Protein AF-A0A950T528-F1 (afdb_monomer)

Solvent-accessible surface area (backbone atoms only — not comparable to full-atom values): 13311 Å² total; per-residue (Å²): 140,81,95,79,53,71,74,66,49,56,79,61,48,40,82,44,37,79,46,79,46,77,45,75,46,41,52,78,88,50,94,61,65,41,81,40,82,41,46,33,42,34,26,29,33,83,41,74,51,74,48,58,76,20,86,90,48,98,55,90,44,57,81,44,75,46,75,33,26,41,35,41,40,37,52,58,69,39,90,60,80,59,46,80,43,81,37,79,61,78,59,87,42,40,68,42,41,51,48,53,52,52,57,57,64,50,58,58,56,56,54,55,51,50,49,44,45,48,72,70,65,38,59,83,75,59,85,63,95,42,72,68,61,46,52,50,52,55,52,51,49,51,51,54,49,46,52,74,69,66,68,64,85,49,80,88,37,68,67,50,48,49,23,20,45,62,29,72,51,73,97,48,99,90,52,81,77,50,71,66,29,36,49,46,14,48,48,54,54,51,50,51,52,53,51,51,51,53,52,52,52,45,24,66,77,62,78,45,65,60,69,70,59,48,52,54,58,71,73,58,71,83,72,88,83,124

Secondary structure (DSSP, 8-state):
-----HHHHHTTPEEEEEEEEEEEE-BTT-SS-EEEEEEEEEEEEEEEEEEETTTTSSSPPPEEEEEEEEEEEEETTB-PPPEEEEESS---SHHHHHHHHHHHHGGGHHHHHHHHHHHHS-TTT-----HHHHHHHHHHHHHHHHHHHHS---TT-HHHHHHHHHTT----TT-PPPHHHHHHHHHHHHHHHHHHHHHHHHHHHHTS--HHHHHHHHT----S--

pLDDT: mean 82.34, std 12.68, range [40.31, 98.12]

Foldseek 3Di:
DDDDDPVVCVVVWDWAEKDKDWDQADADPDPGTDGDIWIKIKTKDKDKDWDFPCPPHPDGGDIDIAIWMWMWIDTPRGPDDTDTDIGRDDDDHHVSRVVVVVVVVCVCVVVVLVCCLCVLVVLVVDPDPDPVVNVVSVVVSVVVSCCLPPVCPDPPDPLQVQLLVLLVDDDDPPDDRDPSSSSNSVVVVVVVVVVVVVLVVCCVVPVHDDPVVVVVVVPDDPDPPD

Mean predicted aligned error: 11.81 Å

Nearest PDB structures (foldseek):
  6pep-assembly1_3  TM=3.203E-01  e=6.256E+00  Salmonella enterica subsp. enterica serovar Typhimurium str. LT2
  6ue5-assembly1_A  TM=2.815E-01  e=2.442E+00  Homo sapiens
  3pgz-assembly1_B  TM=1.766E-01  e=1.820E+00  Bartonella henselae
  3ulp-assembly1_A  TM=1.613E-01  e=3.090E+00  Plasmodium falciparum

Radius of gyration: 27.05 Å; Cα contacts (8 Å, |Δi|>4): 271; chains: 1; bounding box: 56×33×80 Å

Sequence (226 aa):
WQQGNVEQARGQMRPLARLQTTLVAKRGKQPHAKKQPVEVEVAACPLRVSYSTGVRRKQAGTQVTREVWLVEVQIVGTGLEPWLLLTDWPVTDEQSAARIFTMYRQRWGVEDSFKFLKTCLGWEEVQVLDWQALRTLVALAWVAAGFLYELGVSWEWAEVQLLAKLGGWEPHKDRKPGKITLQRGLSRLLEMLATQAVLAEYETTHHGLPPRIAAFLRNWGPSQEL

Structure (mmCIF, N/CA/C/O backbone):
data_AF-A0A950T528-F1
#
_entry.id   AF-A0A950T528-F1
#
loop_
_atom_site.group_PDB
_atom_site.id
_atom_site.type_symbol
_atom_site.label_atom_id
_atom_site.label_alt_id
_atom_site.label_comp_id
_atom_site.label_asym_id
_atom_site.label_entity_id
_a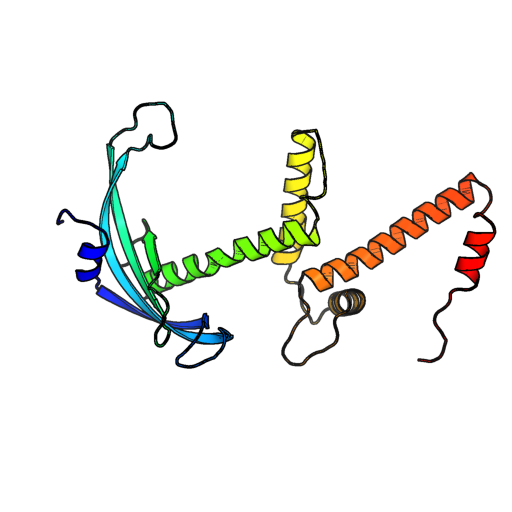tom_site.label_seq_id
_atom_site.pdbx_PDB_ins_code
_atom_site.Cartn_x
_atom_site.Cartn_y
_atom_site.Cartn_z
_atom_site.occupancy
_atom_site.B_iso_or_equiv
_atom_site.auth_seq_id
_atom_site.auth_comp_id
_atom_site.auth_asym_id
_atom_site.auth_atom_id
_atom_site.pdbx_PDB_model_num
ATOM 1 N N . TRP A 1 1 ? -11.392 0.569 36.201 1.00 85.00 1 TRP A N 1
ATOM 2 C CA . TRP A 1 1 ? -10.453 -0.275 35.435 1.00 85.00 1 TRP A CA 1
ATOM 3 C C . TRP A 1 1 ? -10.437 -1.665 36.039 1.00 85.00 1 TRP A C 1
ATOM 5 O O . TRP A 1 1 ? -10.390 -1.760 37.258 1.00 85.00 1 TRP A O 1
ATOM 15 N N . GLN A 1 2 ? -10.512 -2.712 35.218 1.00 87.75 2 GLN A N 1
ATOM 16 C CA . GLN A 1 2 ? -10.395 -4.111 35.643 1.00 87.75 2 GLN A CA 1
ATOM 17 C C . GLN A 1 2 ? -9.160 -4.710 34.963 1.00 87.75 2 GLN A C 1
ATOM 19 O O . GLN A 1 2 ? -8.933 -4.447 33.783 1.00 87.75 2 GLN A O 1
ATOM 24 N N . GLN A 1 3 ? -8.341 -5.455 35.706 1.00 90.31 3 GLN A N 1
ATOM 25 C CA . GLN A 1 3 ? -7.193 -6.151 35.127 1.00 90.31 3 GLN A CA 1
ATOM 26 C C . GLN A 1 3 ? -7.686 -7.361 34.329 1.00 90.31 3 GLN A C 1
ATOM 28 O O . GLN A 1 3 ? -8.538 -8.108 34.804 1.00 90.31 3 GLN A O 1
ATOM 33 N N . GLY A 1 4 ? -7.150 -7.552 33.126 1.00 90.56 4 GLY A N 1
ATOM 34 C CA . GLY A 1 4 ? -7.572 -8.621 32.232 1.00 90.56 4 GLY A CA 1
ATOM 35 C C . GLY A 1 4 ? -6.793 -8.626 30.922 1.00 90.56 4 GLY A C 1
ATOM 36 O O . GLY A 1 4 ? -5.761 -7.963 30.798 1.00 90.56 4 GLY A O 1
ATOM 37 N N . ASN A 1 5 ? -7.293 -9.380 29.949 1.00 90.06 5 ASN A N 1
ATOM 38 C CA . ASN A 1 5 ? -6.748 -9.453 28.596 1.00 90.06 5 ASN A CA 1
ATOM 39 C C . ASN A 1 5 ? -7.663 -8.762 27.564 1.00 90.06 5 ASN A C 1
ATOM 41 O O . ASN A 1 5 ? -8.755 -8.290 27.882 1.00 90.06 5 ASN A O 1
ATOM 45 N N . VAL A 1 6 ? -7.195 -8.695 26.314 1.00 89.31 6 VAL A N 1
ATOM 46 C CA . VAL A 1 6 ? -7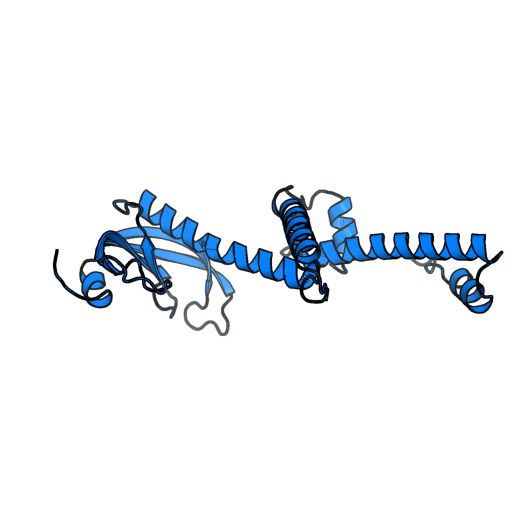.923 -8.054 25.206 1.00 89.31 6 VAL A CA 1
ATOM 47 C C . VAL A 1 6 ? -9.279 -8.720 24.961 1.00 89.31 6 VAL A C 1
ATOM 49 O O . VAL A 1 6 ? -10.262 -8.008 24.799 1.00 89.31 6 VAL A O 1
ATOM 52 N N . GLU A 1 7 ? -9.364 -10.052 25.008 1.00 90.25 7 GLU A N 1
ATOM 53 C CA . GLU A 1 7 ? -10.629 -10.779 24.816 1.00 90.25 7 GLU A CA 1
ATOM 54 C C . GLU A 1 7 ? -11.675 -10.426 25.878 1.00 90.25 7 GLU A C 1
ATOM 56 O O . GLU A 1 7 ? -12.828 -10.152 25.562 1.00 90.25 7 GLU A O 1
ATOM 61 N N . GLN A 1 8 ? -11.270 -10.331 27.144 1.00 91.69 8 GLN A N 1
ATOM 62 C CA . GLN A 1 8 ? -12.160 -9.905 28.226 1.00 91.69 8 GLN A CA 1
ATOM 63 C C . GLN A 1 8 ? -12.645 -8.463 28.030 1.00 91.69 8 GLN A C 1
ATOM 65 O O . GLN A 1 8 ? -13.802 -8.151 28.313 1.00 91.69 8 GLN A O 1
ATOM 70 N N . ALA A 1 9 ? -11.786 -7.582 27.509 1.00 91.75 9 ALA A N 1
ATOM 71 C CA . ALA A 1 9 ? -12.150 -6.198 27.227 1.00 91.75 9 ALA A CA 1
ATOM 72 C C . ALA A 1 9 ? -13.148 -6.052 26.067 1.00 91.75 9 ALA A C 1
ATOM 74 O O . ALA A 1 9 ? -13.909 -5.082 26.048 1.00 91.75 9 ALA A O 1
ATOM 75 N N . ARG A 1 10 ? -13.200 -7.017 25.135 1.00 92.62 10 ARG A N 1
ATOM 76 C CA . ARG A 1 10 ? -14.194 -7.027 24.046 1.00 92.62 10 ARG A CA 1
ATOM 77 C C . ARG A 1 10 ? -15.626 -7.103 24.575 1.00 92.62 10 ARG A C 1
ATOM 79 O O . ARG A 1 10 ? -16.519 -6.493 23.999 1.00 92.62 10 ARG A O 1
ATOM 86 N N . GLY A 1 11 ? -15.839 -7.732 25.733 1.00 91.00 11 GLY A N 1
ATOM 87 C CA . GLY A 1 11 ? -17.140 -7.735 26.413 1.00 91.00 11 GLY A CA 1
ATOM 88 C C . GLY A 1 11 ? -17.615 -6.355 26.896 1.00 91.00 11 GLY A C 1
ATOM 89 O O . GLY A 1 11 ? -18.780 -6.205 27.246 1.00 91.00 11 GLY A O 1
ATOM 90 N N . GLN A 1 12 ? -16.737 -5.346 26.917 1.00 92.56 12 GLN A N 1
ATOM 91 C CA . GLN A 1 12 ? -17.039 -3.969 27.333 1.00 92.56 12 GLN A CA 1
ATOM 92 C C . GLN A 1 12 ? -17.146 -2.998 26.145 1.00 92.56 12 GLN A C 1
ATOM 94 O O . GLN A 1 12 ? -17.198 -1.779 26.335 1.00 92.56 12 GLN A O 1
ATOM 99 N N . MET A 1 13 ? -17.136 -3.521 24.916 1.00 94.81 13 MET A N 1
ATOM 100 C CA . MET A 1 13 ? -17.224 -2.727 23.696 1.00 94.81 13 MET A CA 1
ATOM 101 C C . MET A 1 13 ? -18.555 -1.997 23.591 1.00 94.81 13 MET A C 1
ATOM 103 O O . MET A 1 13 ? -19.623 -2.573 23.792 1.00 94.81 13 MET A O 1
ATOM 107 N N . ARG A 1 14 ? -18.491 -0.719 23.220 1.00 96.38 14 ARG A N 1
ATOM 108 C CA . ARG A 1 14 ? -19.672 0.069 22.869 1.00 96.38 14 ARG A CA 1
ATOM 109 C C . ARG A 1 14 ? -19.738 0.204 21.352 1.00 96.38 14 ARG A C 1
ATOM 111 O O . ARG A 1 14 ? -18.756 0.671 20.777 1.00 96.38 14 ARG A O 1
ATOM 118 N N . PRO A 1 15 ? -20.846 -0.178 20.697 1.00 97.38 15 PRO A N 1
ATOM 119 C CA . PRO A 1 15 ? -21.054 0.116 19.283 1.00 97.38 15 PRO A CA 1
ATOM 120 C C . PRO A 1 15 ? -21.070 1.632 19.063 1.00 97.38 15 PRO A C 1
ATOM 122 O O . PRO A 1 15 ? -21.769 2.342 19.784 1.00 97.38 15 PRO A O 1
ATOM 125 N N . LEU A 1 16 ? -20.299 2.123 18.091 1.00 97.69 16 LEU A N 1
ATOM 126 C CA . LEU A 1 16 ? -20.150 3.560 17.829 1.00 97.69 16 LEU A CA 1
ATOM 127 C C . LEU A 1 16 ? -20.498 3.960 16.399 1.00 97.69 16 LEU A C 1
ATOM 129 O O . LEU A 1 16 ? -21.003 5.059 16.202 1.00 97.69 16 LEU A O 1
ATOM 133 N N . ALA A 1 17 ? -20.222 3.113 15.406 1.00 97.06 17 ALA A N 1
ATOM 134 C CA . ALA A 1 17 ? -20.460 3.461 14.008 1.00 97.06 17 ALA A CA 1
ATOM 135 C C . ALA A 1 17 ? -20.883 2.257 13.164 1.00 97.06 17 ALA A C 1
ATOM 137 O O . ALA A 1 17 ? -20.435 1.129 13.389 1.00 97.06 17 ALA A O 1
ATOM 138 N N . ARG A 1 18 ? -21.691 2.532 12.135 1.00 97.12 18 ARG A N 1
ATOM 139 C CA . ARG A 1 18 ? -21.958 1.627 11.013 1.00 97.12 18 ARG A CA 1
ATOM 140 C C . ARG A 1 18 ? -21.626 2.338 9.715 1.00 97.12 18 ARG A C 1
ATOM 142 O O . ARG A 1 18 ? -22.176 3.394 9.427 1.00 97.12 18 ARG A O 1
ATOM 149 N N . LEU A 1 19 ? -20.712 1.769 8.939 1.00 94.56 19 LEU A N 1
ATOM 150 C CA . LEU A 1 19 ? -20.126 2.424 7.775 1.00 94.56 19 LEU A CA 1
ATOM 151 C C . LEU A 1 19 ? -20.258 1.535 6.542 1.00 94.56 19 LEU A C 1
ATOM 153 O O . LEU A 1 19 ? -20.026 0.330 6.599 1.00 94.56 19 LEU A O 1
ATOM 157 N N . GLN A 1 20 ? -20.568 2.146 5.402 1.00 94.19 20 GLN A N 1
ATOM 158 C CA . GLN A 1 20 ? -20.550 1.479 4.103 1.00 94.19 20 GLN A CA 1
ATOM 159 C C . GLN A 1 20 ? -19.230 1.753 3.399 1.00 94.19 20 GLN A C 1
ATOM 161 O O . GLN A 1 20 ? -18.730 2.879 3.373 1.00 94.19 20 GLN A O 1
ATOM 166 N N . THR A 1 21 ? -18.630 0.717 2.823 1.00 92.62 21 THR A N 1
ATOM 167 C CA . THR A 1 21 ? -17.331 0.869 2.180 1.00 92.62 21 THR A CA 1
ATOM 168 C C . THR A 1 21 ? -17.053 -0.235 1.168 1.00 92.62 21 THR A C 1
ATOM 170 O O . THR A 1 21 ? -17.740 -1.244 1.137 1.00 92.62 21 THR A O 1
ATOM 173 N N . THR A 1 22 ? -16.023 -0.089 0.334 1.00 91.50 22 THR A N 1
ATOM 174 C CA . THR A 1 22 ? -15.632 -1.143 -0.621 1.00 91.50 22 THR A CA 1
ATOM 175 C C . THR A 1 22 ? -14.384 -1.875 -0.138 1.00 91.50 22 THR A C 1
ATOM 177 O O . THR A 1 22 ? -13.353 -1.236 0.085 1.00 91.50 22 THR A O 1
ATOM 180 N N . LEU A 1 23 ? -14.452 -3.201 0.003 1.00 89.50 23 LEU A N 1
ATOM 181 C CA . LEU A 1 23 ? -13.326 -4.070 0.377 1.00 89.50 23 LEU A CA 1
ATOM 182 C C . LEU A 1 23 ? -13.272 -5.307 -0.522 1.00 89.50 23 LEU A C 1
ATOM 184 O O . LEU A 1 23 ? -14.260 -5.680 -1.154 1.00 89.50 23 LEU A O 1
ATOM 188 N N . VAL A 1 24 ? -12.103 -5.946 -0.583 1.00 89.19 24 VAL A N 1
ATOM 189 C CA . VAL A 1 24 ? -11.976 -7.292 -1.149 1.00 89.19 24 VAL A CA 1
ATOM 190 C C . VAL A 1 24 ? -12.338 -8.283 -0.052 1.00 89.19 24 VAL A C 1
ATOM 192 O O . VAL A 1 24 ? -11.564 -8.495 0.873 1.00 89.19 24 VAL A O 1
ATOM 195 N N . ALA A 1 25 ? -13.529 -8.863 -0.138 1.00 89.81 25 ALA A N 1
ATOM 196 C CA . ALA A 1 25 ? -14.016 -9.825 0.844 1.00 89.81 25 ALA A CA 1
ATOM 197 C C . ALA A 1 25 ? -14.870 -10.898 0.168 1.00 89.81 25 ALA A C 1
ATOM 199 O O . ALA A 1 25 ? -15.357 -10.705 -0.948 1.00 89.81 25 ALA A O 1
ATOM 200 N N . LYS A 1 26 ? -15.053 -12.034 0.841 1.00 91.75 26 LYS A N 1
ATOM 201 C CA . LYS A 1 26 ? -15.991 -13.088 0.447 1.00 91.75 26 LYS A CA 1
ATOM 202 C C . LYS A 1 26 ? -17.271 -12.926 1.267 1.00 91.75 26 LYS A C 1
ATOM 204 O O . LYS A 1 26 ? -17.230 -13.034 2.490 1.00 91.75 26 LYS A O 1
ATOM 209 N N . ARG A 1 27 ? -18.394 -12.670 0.594 1.00 87.25 27 ARG A N 1
ATOM 210 C CA . ARG A 1 27 ? -19.725 -12.586 1.215 1.00 87.25 27 ARG A CA 1
ATOM 211 C C . ARG A 1 27 ? -20.498 -13.878 0.973 1.00 87.25 27 ARG A C 1
ATOM 213 O O . ARG A 1 27 ? -20.540 -14.375 -0.155 1.00 87.25 27 ARG A O 1
ATOM 220 N N . GLY A 1 28 ? -21.124 -14.414 2.019 1.00 83.00 28 GLY A N 1
ATOM 221 C CA . GLY A 1 28 ? -21.923 -15.642 1.940 1.00 83.00 28 GLY A CA 1
ATOM 222 C C . GLY A 1 28 ? -21.185 -16.807 1.259 1.00 83.00 28 GLY A C 1
ATOM 223 O O . GLY A 1 28 ? -20.058 -17.142 1.616 1.00 83.00 28 GLY A O 1
ATOM 224 N N . LYS A 1 29 ? -21.817 -17.416 0.245 1.00 85.06 29 LYS A N 1
ATOM 225 C CA . LYS A 1 29 ? -21.302 -18.595 -0.482 1.00 85.06 29 LYS A CA 1
ATOM 226 C C . LYS A 1 29 ? -20.421 -18.268 -1.701 1.00 85.06 29 LYS A C 1
ATOM 228 O O . LYS A 1 29 ? -20.191 -19.143 -2.530 1.00 85.06 29 LYS A O 1
ATOM 233 N N . GLN A 1 30 ? -19.936 -17.033 -1.852 1.00 88.62 30 GLN A N 1
ATOM 234 C CA . GLN A 1 30 ? -19.088 -16.666 -2.997 1.00 88.62 30 GLN A CA 1
ATOM 235 C C . GLN A 1 30 ? -17.836 -17.569 -3.094 1.00 88.62 30 GLN A C 1
ATOM 237 O O . GLN A 1 30 ? -17.219 -17.862 -2.069 1.00 88.62 30 GLN A O 1
ATOM 242 N N . PRO A 1 31 ? -17.412 -18.004 -4.295 1.00 87.31 31 PRO A N 1
ATOM 243 C CA . PRO A 1 31 ? -16.267 -18.909 -4.429 1.00 87.31 31 PRO A CA 1
ATOM 244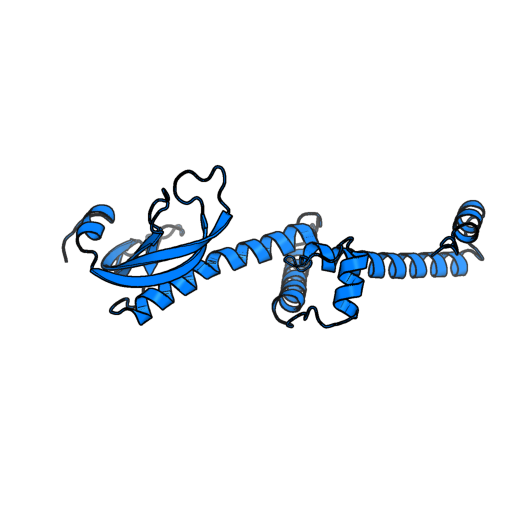 C C . PRO A 1 31 ? -14.940 -18.218 -4.083 1.00 87.31 31 PRO A C 1
ATOM 246 O O . PRO A 1 31 ? -14.112 -18.793 -3.382 1.00 87.31 31 PRO A O 1
ATOM 249 N N . HIS A 1 32 ? -14.784 -16.952 -4.479 1.00 89.19 32 HIS A N 1
ATOM 250 C CA . HIS A 1 32 ? -13.581 -16.149 -4.258 1.00 89.19 32 HIS A CA 1
ATOM 251 C C . HIS A 1 32 ? -13.934 -14.778 -3.682 1.00 89.19 32 HIS A C 1
ATOM 253 O O . HIS A 1 32 ? -15.044 -14.278 -3.891 1.00 89.19 32 HIS A O 1
ATOM 259 N N . ALA A 1 33 ? -12.980 -14.164 -2.980 1.00 90.19 33 ALA A N 1
ATOM 260 C CA . ALA A 1 33 ? -13.109 -12.787 -2.526 1.00 90.19 33 ALA A CA 1
ATOM 261 C C . ALA A 1 33 ? -13.158 -11.834 -3.728 1.00 90.19 33 ALA A C 1
ATOM 263 O O . ALA A 1 33 ? -12.413 -11.992 -4.696 1.00 90.19 33 ALA A O 1
ATOM 264 N N . LYS A 1 34 ? -14.044 -10.840 -3.667 1.00 90.38 34 LYS A N 1
ATOM 265 C CA . LYS A 1 34 ? -14.225 -9.837 -4.722 1.00 90.38 34 LYS A CA 1
ATOM 266 C C . LYS A 1 34 ? -14.211 -8.448 -4.115 1.00 90.38 34 LYS A C 1
ATOM 268 O O . LYS A 1 34 ? -14.642 -8.271 -2.976 1.00 90.38 34 LYS A O 1
ATOM 273 N N . LYS A 1 35 ? -13.746 -7.465 -4.889 1.00 89.81 35 LYS A N 1
ATOM 274 C CA . LYS A 1 35 ? -13.881 -6.049 -4.541 1.00 89.81 35 LYS A CA 1
ATOM 275 C C . LYS A 1 35 ? -15.359 -5.671 -4.641 1.00 89.81 35 LYS A C 1
ATOM 277 O O . LYS A 1 35 ? -15.903 -5.658 -5.740 1.00 89.81 35 LYS A O 1
ATOM 282 N N . GLN A 1 36 ? -16.004 -5.421 -3.508 1.00 91.06 36 GLN A N 1
ATOM 283 C CA . GLN A 1 36 ? -17.442 -5.159 -3.446 1.00 91.06 36 GLN A CA 1
ATOM 284 C C . GLN A 1 36 ? -17.809 -4.268 -2.250 1.00 91.06 36 GLN A C 1
ATOM 286 O O . GLN A 1 36 ? -17.031 -4.191 -1.292 1.00 91.06 36 GLN A O 1
ATOM 291 N N . PRO A 1 37 ? -18.981 -3.608 -2.282 1.00 93.50 37 PRO A N 1
ATOM 292 C CA . PRO A 1 37 ? -19.523 -2.911 -1.125 1.00 93.50 37 PRO A CA 1
ATOM 293 C C . PRO A 1 37 ? -19.791 -3.872 0.042 1.00 93.50 37 PRO A C 1
ATOM 295 O O . PRO A 1 37 ? -20.350 -4.964 -0.138 1.00 93.50 37 PRO A O 1
ATOM 298 N N . VAL A 1 38 ? -19.386 -3.453 1.235 1.00 94.00 38 VAL A N 1
ATOM 299 C CA . VAL A 1 38 ? -19.557 -4.139 2.514 1.00 94.00 38 VAL A CA 1
ATOM 300 C C . VAL A 1 38 ? -19.952 -3.130 3.587 1.00 94.00 38 VAL A C 1
ATOM 302 O O . VAL A 1 38 ? -19.515 -1.977 3.563 1.00 94.00 38 VAL A O 1
ATOM 305 N N . GLU A 1 39 ? -20.741 -3.601 4.544 1.00 96.25 39 GLU A N 1
ATOM 306 C CA . GLU A 1 39 ? -21.033 -2.864 5.767 1.00 96.25 39 GLU A CA 1
ATOM 307 C C . GLU A 1 39 ? -20.018 -3.237 6.844 1.00 96.25 39 GLU A C 1
ATOM 309 O O . GLU A 1 39 ? -19.566 -4.384 6.928 1.00 96.25 39 GLU A O 1
ATOM 314 N N . VAL A 1 40 ? -19.646 -2.252 7.649 1.00 96.56 40 VAL A N 1
ATOM 315 C CA . VAL A 1 40 ? -18.674 -2.391 8.721 1.00 96.56 40 VAL A CA 1
ATOM 316 C C . VAL A 1 40 ? -19.261 -1.815 9.995 1.00 96.56 40 VAL A C 1
ATOM 318 O O . VAL A 1 40 ? -19.692 -0.663 10.011 1.00 96.56 40 VAL A O 1
ATOM 321 N N . GLU A 1 41 ? -19.242 -2.605 11.060 1.00 97.94 41 GLU A N 1
ATOM 322 C CA . GLU A 1 41 ? -19.586 -2.158 12.406 1.00 97.94 41 GLU A CA 1
ATOM 323 C C . GLU A 1 41 ? -18.303 -1.868 13.175 1.00 97.94 41 GLU A C 1
ATOM 325 O O . GLU A 1 41 ? -17.352 -2.652 13.137 1.00 97.94 41 GLU A O 1
ATOM 330 N N . VAL A 1 42 ? -18.273 -0.724 13.853 1.00 98.12 42 VAL A N 1
ATOM 331 C CA . VAL A 1 42 ? -17.137 -0.303 14.669 1.00 98.12 42 VAL A CA 1
ATOM 332 C C . VAL A 1 42 ? -17.599 -0.126 16.103 1.00 98.12 42 VAL A C 1
ATOM 334 O O . VAL A 1 42 ? -18.540 0.626 16.378 1.00 98.12 42 VAL A O 1
ATOM 337 N N . ALA A 1 43 ? -16.911 -0.799 17.015 1.00 98.12 43 ALA A N 1
ATOM 338 C CA . ALA A 1 43 ? -17.114 -0.673 18.446 1.00 98.12 43 ALA A CA 1
ATOM 339 C C . ALA A 1 43 ? -15.796 -0.314 19.131 1.00 98.12 43 ALA A C 1
ATOM 341 O O . ALA A 1 43 ? -14.721 -0.642 18.628 1.00 98.12 43 ALA A O 1
ATOM 342 N N . ALA A 1 44 ? -15.858 0.383 20.263 1.00 98.12 44 ALA A N 1
ATOM 343 C CA . ALA A 1 44 ? -14.653 0.723 21.007 1.00 98.12 44 ALA A CA 1
ATOM 344 C C . ALA A 1 44 ? -14.862 0.701 22.520 1.00 98.12 44 ALA A C 1
ATOM 346 O O . ALA A 1 44 ? -15.972 0.892 23.028 1.00 98.12 44 ALA A O 1
ATOM 347 N N . CYS A 1 45 ? -13.765 0.499 23.244 1.00 97.00 45 CYS A N 1
ATOM 348 C CA . CYS A 1 45 ? -13.700 0.682 24.684 1.00 97.00 45 CYS A CA 1
ATOM 349 C C . CYS A 1 45 ? -12.323 1.225 25.103 1.00 97.00 45 CYS A C 1
ATOM 351 O O . CYS A 1 45 ? -11.314 0.982 24.428 1.00 97.00 45 CYS A O 1
ATOM 353 N N . PRO A 1 46 ? -12.252 1.978 26.212 1.00 96.75 46 PRO A N 1
ATOM 354 C CA . PRO A 1 46 ? -10.982 2.433 26.744 1.00 96.75 46 PRO A CA 1
ATOM 355 C C . PRO A 1 46 ? -10.222 1.262 27.378 1.00 96.75 46 PRO A C 1
ATOM 357 O O . PRO A 1 46 ? -10.785 0.428 28.089 1.00 96.75 46 PRO A O 1
ATOM 360 N N . LEU A 1 47 ? -8.912 1.240 27.165 1.00 95.44 47 LEU A N 1
ATOM 361 C CA . LEU A 1 47 ? -7.969 0.301 27.750 1.00 95.44 47 LEU A CA 1
ATOM 362 C C . LEU A 1 47 ? -6.847 1.033 28.476 1.00 95.44 47 LEU A C 1
ATOM 364 O O . LEU A 1 47 ? -6.485 2.166 28.168 1.00 95.44 47 LEU A O 1
ATOM 368 N N . ARG A 1 48 ? -6.239 0.327 29.423 1.00 94.69 48 ARG A N 1
ATOM 369 C CA . ARG A 1 48 ? -5.002 0.747 30.065 1.00 94.69 48 ARG A CA 1
ATOM 370 C C . ARG A 1 48 ? -3.970 -0.345 29.848 1.00 94.69 48 ARG A C 1
ATOM 372 O O . ARG A 1 48 ? -4.164 -1.473 30.290 1.00 94.69 48 ARG A O 1
ATOM 379 N N . VAL A 1 49 ? -2.893 -0.008 29.149 1.00 92.62 49 VAL A N 1
ATOM 380 C CA . VAL A 1 49 ? -1.834 -0.955 28.798 1.00 92.62 49 VAL A CA 1
ATOM 381 C C . VAL A 1 49 ? -0.583 -0.600 29.582 1.00 92.62 49 VAL A C 1
ATOM 383 O O . VAL A 1 49 ? -0.109 0.535 29.530 1.00 92.62 49 VAL A O 1
ATOM 386 N N . SER A 1 50 ? -0.043 -1.583 30.295 1.00 90.62 50 SER A N 1
ATOM 387 C CA . SER A 1 50 ? 1.240 -1.475 30.985 1.00 90.62 50 SER A CA 1
ATOM 388 C C . SER A 1 50 ? 2.294 -2.269 30.220 1.00 90.62 50 SER A C 1
ATOM 390 O O . SER A 1 50 ? 2.089 -3.443 29.921 1.00 90.62 50 SER A O 1
ATOM 392 N N . TYR A 1 51 ? 3.419 -1.640 29.888 1.00 87.75 51 TYR A N 1
ATOM 393 C CA . TYR A 1 51 ? 4.503 -2.258 29.124 1.00 87.75 51 TYR A CA 1
ATOM 394 C C . TYR A 1 51 ? 5.871 -1.721 29.558 1.00 87.75 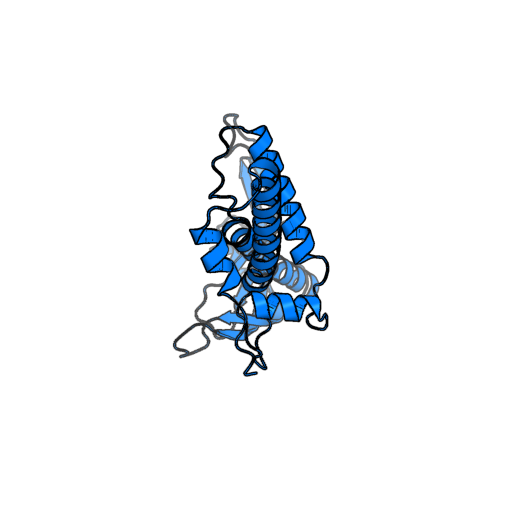51 TYR A C 1
ATOM 396 O O . TYR A 1 51 ? 5.981 -0.629 30.115 1.00 87.75 51 TYR A O 1
ATOM 404 N N . SER A 1 52 ? 6.932 -2.492 29.309 1.00 87.81 52 SER A N 1
ATOM 405 C CA . SER A 1 52 ? 8.310 -2.030 29.514 1.00 87.81 52 SER A CA 1
ATOM 406 C C . SER A 1 52 ? 8.787 -1.270 28.278 1.00 87.81 52 SER A C 1
ATOM 408 O O . SER A 1 52 ? 8.633 -1.751 27.160 1.00 87.81 52 SER A O 1
ATOM 410 N N . THR A 1 53 ? 9.392 -0.095 28.436 1.00 83.38 53 THR A N 1
ATOM 411 C CA . THR A 1 53 ? 9.909 0.700 27.302 1.00 83.38 53 THR A CA 1
ATOM 412 C C . THR A 1 53 ? 11.169 0.106 26.656 1.00 83.38 53 THR A C 1
ATOM 414 O 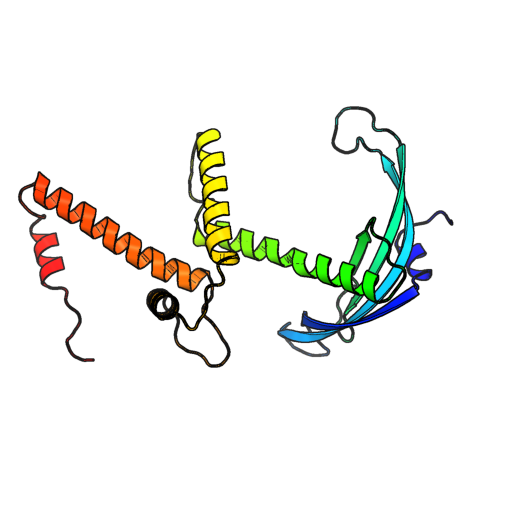O . THR A 1 53 ? 11.541 0.492 25.548 1.00 83.38 53 THR A O 1
ATOM 417 N N . GLY A 1 54 ? 11.818 -0.858 27.318 1.00 74.12 54 GLY A N 1
ATOM 418 C CA . GLY A 1 54 ? 13.127 -1.406 26.947 1.00 74.12 54 GLY A CA 1
ATOM 419 C C . GLY A 1 54 ? 13.113 -2.667 26.082 1.00 74.12 54 GLY A C 1
ATOM 420 O O . GLY A 1 54 ? 14.178 -3.209 25.830 1.00 74.12 54 GLY A O 1
ATOM 421 N N . VAL A 1 55 ? 11.962 -3.144 25.587 1.00 69.75 55 VAL A N 1
ATOM 422 C CA . VAL A 1 55 ? 11.846 -4.483 24.946 1.00 69.75 55 VAL A CA 1
ATOM 423 C C . VAL A 1 55 ? 12.793 -4.698 23.751 1.00 69.75 55 VAL A C 1
ATOM 425 O O . VAL A 1 55 ? 13.151 -5.828 23.440 1.00 69.75 55 VAL A O 1
ATOM 428 N N . ARG A 1 56 ? 13.218 -3.623 23.070 1.00 70.06 56 ARG A N 1
ATOM 429 C CA . ARG A 1 56 ? 14.134 -3.682 21.912 1.00 70.06 56 ARG A CA 1
ATOM 430 C C . ARG A 1 56 ? 15.542 -3.132 22.183 1.00 70.06 56 ARG A C 1
ATOM 432 O O . ARG A 1 56 ? 16.340 -3.053 21.254 1.00 70.06 56 ARG A O 1
ATOM 439 N N . ARG A 1 57 ? 15.862 -2.716 23.414 1.00 69.12 57 ARG A N 1
ATOM 440 C CA . ARG A 1 57 ? 17.180 -2.166 23.791 1.00 69.12 57 ARG A CA 1
ATOM 441 C C . ARG A 1 57 ? 17.808 -3.036 24.884 1.00 69.12 57 ARG A C 1
ATOM 443 O O . ARG A 1 57 ? 17.104 -3.599 25.704 1.00 69.12 57 ARG A O 1
ATOM 450 N N . LYS A 1 58 ? 19.145 -3.123 24.926 1.00 62.03 58 LYS A N 1
ATOM 451 C CA . LYS A 1 58 ? 19.873 -3.884 25.968 1.00 62.03 58 LYS A CA 1
ATOM 452 C C . LYS A 1 58 ? 19.736 -3.301 27.386 1.00 62.03 58 LYS A C 1
ATOM 454 O O . LYS A 1 58 ? 20.077 -3.982 28.344 1.00 62.03 58 LYS A O 1
ATOM 459 N N . GLN A 1 59 ? 19.296 -2.051 27.531 1.00 69.00 59 GLN A N 1
ATOM 460 C CA . GLN A 1 59 ? 19.112 -1.413 28.837 1.00 69.00 59 GLN A CA 1
ATOM 461 C C . GLN A 1 59 ? 17.786 -1.833 29.481 1.00 69.00 59 GLN A C 1
ATOM 463 O O . GLN A 1 59 ? 16.781 -1.984 28.786 1.00 69.00 59 GLN A O 1
ATOM 468 N N . ALA A 1 60 ? 17.783 -1.967 30.811 1.00 71.69 60 ALA A N 1
ATOM 469 C CA . ALA A 1 60 ? 16.576 -2.233 31.586 1.00 71.69 60 ALA A CA 1
ATOM 470 C C . ALA A 1 60 ? 15.527 -1.141 31.315 1.00 71.69 60 ALA A C 1
ATOM 472 O O . ALA A 1 60 ? 15.771 0.044 31.540 1.00 71.69 60 ALA A O 1
ATOM 473 N N . GLY A 1 61 ? 14.378 -1.543 30.771 1.00 78.25 61 GLY A N 1
ATOM 474 C CA . GLY A 1 61 ? 13.281 -0.628 30.477 1.00 78.25 61 GLY A CA 1
ATOM 475 C C . GLY A 1 61 ? 12.503 -0.241 31.728 1.00 78.25 61 GLY A C 1
ATOM 476 O O . GLY A 1 61 ? 12.383 -1.029 32.664 1.00 78.25 61 GLY A O 1
ATOM 477 N N . THR A 1 62 ? 11.904 0.945 31.713 1.00 86.44 62 THR A N 1
ATOM 478 C CA . THR A 1 62 ? 10.978 1.384 32.762 1.00 86.44 62 THR A CA 1
ATOM 479 C C . THR A 1 62 ? 9.583 0.848 32.465 1.00 86.44 62 THR A C 1
ATOM 481 O O . THR A 1 62 ? 9.158 0.804 31.307 1.00 86.44 62 THR A O 1
ATOM 484 N N . GLN A 1 63 ? 8.855 0.453 33.506 1.00 89.38 63 GLN A N 1
ATOM 485 C CA . GLN A 1 63 ? 7.451 0.091 33.376 1.00 89.38 63 GLN A CA 1
ATOM 486 C C . GLN A 1 63 ? 6.619 1.364 33.204 1.00 89.38 63 GLN A C 1
ATOM 488 O O . GLN A 1 63 ? 6.638 2.252 34.054 1.00 89.38 63 GLN A O 1
ATOM 493 N N . VAL A 1 64 ? 5.907 1.461 32.086 1.00 90.75 64 VAL A N 1
ATOM 494 C CA . VAL A 1 64 ? 5.041 2.594 31.754 1.00 90.75 64 VAL A CA 1
ATOM 495 C C . VAL A 1 64 ? 3.622 2.085 31.599 1.00 90.75 64 VAL A C 1
ATOM 497 O O . VAL A 1 64 ? 3.394 0.985 31.100 1.00 90.75 64 VAL A O 1
ATOM 500 N N . THR A 1 65 ? 2.665 2.892 32.042 1.00 93.06 65 THR A N 1
ATOM 501 C CA . THR A 1 65 ? 1.239 2.627 31.869 1.00 93.06 65 THR A CA 1
ATOM 502 C C . THR A 1 65 ? 0.634 3.739 31.032 1.00 93.06 65 THR A C 1
ATOM 504 O O . THR A 1 65 ? 0.855 4.913 31.322 1.00 93.06 65 THR A O 1
ATOM 507 N N . ARG A 1 66 ? -0.119 3.373 29.993 1.00 93.94 66 ARG A N 1
ATOM 508 C CA . ARG A 1 66 ? -0.746 4.315 29.066 1.00 93.94 66 ARG A CA 1
ATOM 509 C C . ARG A 1 66 ? -2.222 3.987 28.887 1.00 93.94 66 ARG A C 1
ATOM 511 O O . ARG A 1 66 ? -2.587 2.822 28.740 1.00 93.94 66 ARG A O 1
ATOM 518 N N . GLU A 1 67 ? -3.053 5.021 28.893 1.00 95.31 67 GLU A N 1
ATOM 519 C CA . GLU A 1 67 ? -4.453 4.913 28.490 1.00 95.31 67 GLU A CA 1
ATOM 520 C C . GLU A 1 67 ? -4.542 4.977 26.967 1.00 95.31 67 GLU A C 1
ATOM 522 O O . GLU A 1 67 ? -3.919 5.823 26.324 1.00 95.31 67 GLU A O 1
ATOM 527 N N . VAL A 1 68 ? -5.264 4.023 26.397 1.00 96.31 68 VAL A N 1
ATOM 528 C CA . VAL A 1 68 ? -5.444 3.821 24.960 1.00 96.31 68 VAL A CA 1
ATOM 529 C C . VAL A 1 68 ? -6.887 3.390 24.707 1.00 96.31 68 VAL A C 1
ATOM 531 O O . VAL A 1 68 ? -7.659 3.174 25.637 1.00 96.31 68 VAL A O 1
ATOM 534 N N . TRP A 1 69 ? -7.256 3.236 23.448 1.00 97.44 69 TRP A N 1
ATOM 535 C CA . TRP A 1 69 ? -8.544 2.725 23.012 1.00 97.44 69 TRP A CA 1
ATOM 536 C C . TRP A 1 69 ? -8.339 1.437 22.231 1.00 97.44 69 TRP A C 1
ATOM 538 O O . TRP A 1 69 ? -7.451 1.351 21.379 1.00 97.44 69 TRP A O 1
ATOM 548 N N . LEU A 1 70 ? -9.161 0.439 22.540 1.00 97.50 70 LEU A N 1
ATOM 549 C CA . LEU A 1 70 ? -9.329 -0.741 21.708 1.00 97.50 70 LEU A CA 1
ATOM 550 C C . LEU A 1 70 ? -10.523 -0.496 20.796 1.00 97.50 70 LEU A C 1
ATOM 552 O O . LEU A 1 70 ? -11.599 -0.140 21.271 1.00 97.50 70 LEU A O 1
ATOM 556 N N . VAL A 1 71 ? -10.316 -0.688 19.501 1.00 98.00 71 VAL A N 1
ATOM 557 C CA . VAL A 1 71 ? -11.338 -0.552 18.468 1.00 98.00 71 VAL A CA 1
ATOM 558 C C . VAL A 1 71 ? -11.500 -1.898 17.787 1.00 98.00 71 VAL A C 1
ATOM 560 O O . VAL A 1 71 ? -10.536 -2.450 17.258 1.00 98.00 71 VAL A O 1
ATOM 563 N N . GLU A 1 72 ? -12.717 -2.417 17.806 1.00 97.69 72 GLU A N 1
ATOM 564 C CA . GLU A 1 72 ? -13.115 -3.601 17.066 1.00 97.69 72 GLU A CA 1
ATOM 565 C C . GLU A 1 72 ? -13.822 -3.187 15.776 1.00 97.69 72 GLU A C 1
ATOM 567 O O . GLU A 1 72 ? -14.715 -2.340 15.788 1.00 97.69 72 GLU A O 1
ATOM 572 N N . VAL A 1 73 ? -13.414 -3.783 14.658 1.00 97.00 73 VAL A N 1
ATOM 573 C CA . VAL A 1 73 ? -14.001 -3.545 13.339 1.00 97.00 73 VAL A CA 1
ATOM 574 C C . VAL A 1 73 ? -14.494 -4.871 12.777 1.00 97.00 73 VAL A C 1
ATOM 576 O O . VAL A 1 73 ? -13.691 -5.716 12.380 1.00 97.00 73 VAL A O 1
ATOM 579 N N . GLN A 1 74 ? -15.811 -5.040 12.701 1.00 96.50 74 GLN A N 1
ATOM 580 C CA . GLN A 1 74 ? -16.446 -6.232 12.148 1.00 96.50 74 GLN A CA 1
ATOM 581 C C . GLN A 1 74 ? -16.967 -5.951 10.739 1.00 96.50 74 GLN A C 1
ATOM 583 O O . GLN A 1 74 ? -17.756 -5.033 10.521 1.00 96.50 74 GLN A O 1
ATOM 588 N N . ILE A 1 75 ? -16.565 -6.772 9.766 1.00 95.19 75 ILE A N 1
ATOM 589 C CA . ILE A 1 75 ? -17.090 -6.696 8.397 1.00 95.19 75 ILE A CA 1
ATOM 590 C C . ILE A 1 75 ? -18.319 -7.605 8.299 1.00 95.19 75 ILE A C 1
ATOM 592 O O . ILE A 1 75 ? -18.207 -8.837 8.326 1.00 95.19 75 ILE A O 1
ATOM 596 N N . VAL A 1 76 ? -19.499 -7.002 8.180 1.00 94.12 76 VAL A N 1
ATOM 597 C CA . VAL A 1 76 ? -20.789 -7.698 8.258 1.00 94.12 76 VAL A CA 1
ATOM 598 C C . VAL A 1 76 ? -20.998 -8.613 7.050 1.00 94.12 76 VAL A C 1
ATOM 600 O O . VAL A 1 76 ? -20.692 -8.271 5.905 1.00 94.12 76 VAL A O 1
ATOM 603 N N . GLY A 1 77 ? -21.554 -9.802 7.296 1.00 90.12 77 GLY A N 1
ATOM 604 C CA . GLY A 1 77 ? -21.881 -10.766 6.239 1.00 90.12 77 GLY A CA 1
ATOM 605 C C . GLY A 1 77 ? -20.659 -11.431 5.596 1.00 90.12 77 GLY A C 1
ATOM 606 O O . GLY A 1 77 ? -20.764 -11.985 4.495 1.00 90.12 77 GLY A O 1
ATOM 607 N N . THR A 1 78 ? -19.509 -11.376 6.270 1.00 90.69 78 THR A N 1
ATOM 608 C CA . THR A 1 78 ? -18.276 -12.075 5.897 1.00 90.69 78 THR A CA 1
ATOM 609 C C . THR A 1 78 ? -17.851 -13.015 7.023 1.00 90.69 78 THR A C 1
ATOM 611 O O . THR A 1 78 ? -18.197 -12.791 8.177 1.00 90.69 78 THR A O 1
ATOM 614 N N . GLY A 1 79 ? -17.107 -14.071 6.690 1.00 88.56 79 GLY A N 1
ATOM 615 C CA . GLY A 1 79 ? -16.494 -14.966 7.682 1.00 88.56 79 GLY A CA 1
ATOM 616 C C . GLY A 1 79 ? -15.116 -14.492 8.151 1.00 88.56 79 GLY A C 1
ATOM 617 O O . GLY A 1 79 ? -14.282 -15.326 8.480 1.00 88.56 79 GLY A O 1
ATOM 618 N N . LEU A 1 80 ? -14.829 -13.190 8.057 1.00 90.44 80 LEU A N 1
ATOM 619 C CA . LEU A 1 80 ? -13.552 -12.625 8.482 1.00 90.44 80 LEU A CA 1
ATOM 620 C C . LEU A 1 80 ? -13.588 -12.352 9.985 1.00 90.44 80 LEU A C 1
ATOM 622 O O . LEU A 1 80 ? -14.562 -11.791 10.489 1.00 90.44 80 LEU A O 1
ATOM 626 N N . GLU A 1 81 ? -12.498 -12.709 10.660 1.00 93.44 81 GLU A N 1
ATOM 627 C CA . GLU A 1 81 ? -12.242 -12.291 12.038 1.00 93.44 81 GLU A CA 1
ATOM 628 C C . GLU A 1 81 ? -12.240 -10.753 12.129 1.00 93.44 81 GLU A C 1
ATOM 630 O O . GLU A 1 81 ? -11.722 -10.086 11.217 1.00 93.44 81 GLU A O 1
ATOM 635 N N . PRO A 1 82 ? -12.803 -10.174 13.204 1.00 94.56 82 PRO A N 1
ATOM 636 C CA . PRO A 1 82 ? -12.800 -8.735 13.399 1.00 94.56 82 PRO A CA 1
ATOM 637 C C . PRO A 1 82 ? -11.377 -8.195 13.522 1.00 94.56 82 PRO A C 1
ATOM 639 O O . PRO A 1 82 ? -10.474 -8.844 14.056 1.00 94.56 82 PRO A O 1
ATOM 642 N N . TRP A 1 83 ? -11.164 -6.963 13.064 1.00 95.31 83 TRP A N 1
ATOM 643 C CA . TRP A 1 83 ? -9.896 -6.286 13.313 1.00 95.31 83 TRP A CA 1
ATOM 644 C C . TRP A 1 83 ? -9.899 -5.702 14.717 1.00 95.31 83 TRP A C 1
ATOM 646 O O . TRP A 1 83 ? -10.798 -4.942 15.067 1.00 95.31 83 TRP A O 1
ATOM 656 N N . LEU A 1 84 ? -8.859 -6.010 15.488 1.00 96.12 84 LEU A N 1
ATOM 657 C CA . LEU A 1 84 ? -8.611 -5.418 16.797 1.00 96.12 84 LEU A CA 1
ATOM 658 C C . LEU A 1 84 ? -7.482 -4.399 16.673 1.00 96.12 84 LEU A C 1
ATOM 660 O O . LEU A 1 84 ? -6.328 -4.750 16.419 1.00 96.12 84 LEU A O 1
ATOM 664 N N . LEU A 1 85 ? -7.828 -3.124 16.818 1.00 96.12 85 LEU A N 1
ATOM 665 C CA . LEU A 1 85 ? -6.921 -1.998 16.644 1.00 96.12 85 LEU A CA 1
ATOM 666 C C . LEU A 1 85 ? -6.686 -1.315 17.988 1.00 96.12 85 LEU A C 1
ATOM 668 O O . LEU A 1 85 ? -7.631 -1.020 18.714 1.00 96.12 85 LEU A O 1
ATOM 672 N N . LEU A 1 86 ? -5.426 -1.024 18.299 1.00 95.56 86 LEU A N 1
ATOM 673 C CA . LEU A 1 86 ? -5.059 -0.192 19.442 1.00 95.56 86 LEU A CA 1
ATOM 674 C C . LEU A 1 86 ? -4.682 1.203 18.956 1.00 95.56 86 LEU A C 1
ATOM 676 O O . LEU A 1 86 ? -3.885 1.346 18.028 1.00 95.56 86 LEU A O 1
ATOM 680 N N . THR A 1 87 ? -5.231 2.228 19.599 1.00 96.12 87 THR A N 1
ATOM 681 C CA . THR A 1 87 ? -4.940 3.627 19.276 1.00 96.12 87 THR A CA 1
ATOM 682 C C . THR A 1 87 ? -4.877 4.482 20.534 1.00 96.12 87 THR A C 1
ATOM 684 O O . THR A 1 87 ? -5.594 4.252 21.499 1.00 96.12 87 THR A O 1
ATOM 687 N N . ASP A 1 88 ? -3.989 5.466 20.550 1.00 95.38 88 ASP A N 1
ATOM 688 C CA . ASP A 1 88 ? -3.913 6.496 21.585 1.00 95.38 88 ASP A CA 1
ATOM 689 C C . ASP A 1 88 ? -4.860 7.677 21.325 1.00 95.38 88 ASP A C 1
ATOM 691 O O . ASP A 1 88 ? -4.966 8.580 22.153 1.00 95.38 88 ASP A O 1
ATOM 695 N N . TRP A 1 89 ? -5.571 7.667 20.198 1.00 96.88 89 TRP A N 1
ATOM 696 C CA . TRP A 1 89 ? -6.577 8.668 19.875 1.00 96.88 89 TRP A CA 1
ATOM 697 C C . TRP A 1 89 ? -7.907 8.325 20.556 1.00 96.88 89 TRP A C 1
ATOM 699 O O . TRP A 1 89 ? -8.317 7.166 20.530 1.00 96.88 89 TRP A O 1
ATOM 709 N N . PRO A 1 90 ? -8.625 9.309 21.126 1.00 96.75 90 PRO A N 1
ATOM 710 C CA . PRO A 1 90 ? -9.952 9.073 21.682 1.00 96.75 90 PRO A CA 1
ATOM 711 C C . PRO A 1 90 ? -10.953 8.566 20.639 1.00 96.75 90 PRO A C 1
ATOM 713 O O . PRO A 1 90 ? -10.997 9.089 19.519 1.00 96.75 90 PRO A O 1
ATOM 716 N N . VAL A 1 91 ? -11.764 7.578 21.033 1.00 97.69 91 VAL A N 1
ATOM 717 C CA . VAL A 1 91 ? -12.817 6.962 20.207 1.00 97.69 91 VAL A CA 1
ATOM 718 C C . VAL A 1 91 ? -14.134 6.960 20.981 1.00 97.69 91 VAL A C 1
ATOM 720 O O . VAL A 1 91 ? -14.567 5.953 21.533 1.00 97.69 91 VAL A O 1
ATOM 723 N N . THR A 1 92 ? -14.728 8.142 21.097 1.00 96.81 92 THR A N 1
ATOM 724 C CA . THR A 1 92 ? -15.873 8.420 21.977 1.00 96.81 92 THR A CA 1
ATOM 725 C C . THR A 1 92 ? -17.211 8.478 21.251 1.00 96.81 92 THR A C 1
ATOM 727 O O . THR A 1 92 ? -18.255 8.443 21.895 1.00 96.81 92 THR A O 1
ATOM 730 N N . ASP A 1 93 ? -17.184 8.582 19.927 1.00 97.50 93 ASP A N 1
ATOM 731 C CA . ASP A 1 93 ? -18.338 8.877 19.083 1.00 97.50 93 ASP A CA 1
ATOM 732 C C . ASP A 1 93 ? -18.168 8.264 17.684 1.00 97.50 93 ASP A C 1
ATOM 734 O O . ASP A 1 93 ? -17.125 7.704 17.334 1.00 97.50 93 ASP A O 1
ATOM 738 N N . GLU A 1 94 ? -19.214 8.379 16.871 1.00 97.69 94 GLU A N 1
ATOM 739 C CA . GLU A 1 94 ? -19.248 7.853 15.508 1.00 97.69 94 GLU A CA 1
ATOM 740 C C . GLU A 1 94 ? -18.130 8.426 14.618 1.00 97.69 94 GLU A C 1
ATOM 742 O O . GLU A 1 94 ? -17.481 7.686 13.875 1.00 97.69 94 GLU A O 1
ATOM 747 N N . GLN A 1 95 ? -17.857 9.733 14.708 1.00 97.25 95 GLN A N 1
ATOM 748 C CA . GLN A 1 95 ? -16.880 10.409 13.848 1.00 97.25 95 GLN A CA 1
ATOM 749 C C . GLN A 1 95 ? -15.450 9.957 14.157 1.00 97.25 95 GLN A C 1
ATOM 751 O O . GLN A 1 95 ? -14.663 9.663 13.253 1.00 97.25 95 GLN A O 1
ATOM 756 N N . SER A 1 96 ? -15.108 9.872 15.440 1.00 97.56 96 SER A N 1
ATOM 757 C CA . SER A 1 96 ? -13.814 9.374 15.899 1.00 97.56 96 SER A CA 1
ATOM 758 C C . SER A 1 96 ? -13.615 7.898 15.538 1.00 97.56 96 SER A C 1
ATOM 760 O O . SER A 1 96 ? -12.538 7.548 15.049 1.00 97.56 96 SER A O 1
ATOM 762 N N . ALA A 1 97 ? -14.647 7.056 15.658 1.00 97.25 97 ALA A N 1
ATOM 763 C CA . ALA A 1 97 ? -14.610 5.660 15.213 1.00 97.25 97 ALA A CA 1
ATOM 764 C C . ALA A 1 97 ? -14.392 5.539 13.693 1.00 97.25 97 ALA A C 1
ATOM 766 O O . ALA A 1 97 ? -13.498 4.813 13.241 1.00 97.25 97 ALA A O 1
ATOM 767 N N . ALA A 1 98 ? -15.138 6.311 12.897 1.00 95.94 98 ALA A N 1
ATOM 768 C CA . ALA A 1 98 ? -14.999 6.345 11.442 1.00 95.94 98 ALA A CA 1
ATOM 769 C C . ALA A 1 98 ? -13.613 6.826 10.989 1.00 95.94 98 ALA A C 1
ATOM 771 O O . ALA A 1 98 ? -13.050 6.292 10.025 1.00 95.94 98 ALA A O 1
ATOM 772 N N . ARG A 1 99 ? -13.020 7.788 11.705 1.00 95.81 99 ARG A N 1
ATOM 773 C CA . ARG A 1 99 ? -11.652 8.258 11.458 1.00 95.81 99 ARG A CA 1
ATOM 774 C C . ARG A 1 99 ? -10.629 7.142 11.651 1.00 95.81 99 ARG A C 1
ATOM 776 O O . ARG A 1 99 ? -9.817 6.928 10.754 1.00 95.81 99 ARG A O 1
ATOM 783 N N . ILE A 1 100 ? -10.673 6.419 12.774 1.00 96.38 100 ILE A N 1
ATOM 784 C CA . ILE A 1 100 ? -9.726 5.321 13.042 1.00 96.38 100 ILE A CA 1
ATOM 785 C C . ILE A 1 100 ? -9.860 4.218 11.996 1.00 96.38 100 ILE A C 1
ATOM 787 O O . ILE A 1 100 ? -8.855 3.759 11.448 1.00 96.38 100 ILE A O 1
ATOM 791 N N . PHE A 1 101 ? -11.095 3.848 11.656 1.00 95.00 101 PHE A N 1
ATOM 792 C CA . PHE A 1 101 ? -11.354 2.892 10.589 1.00 95.00 101 PHE A CA 1
ATOM 793 C C . PHE A 1 101 ? -10.749 3.343 9.250 1.00 95.00 101 PHE A C 1
ATOM 795 O O . PHE A 1 101 ? -10.053 2.575 8.583 1.00 95.00 101 PHE A O 1
ATOM 802 N N . THR A 1 102 ? -10.966 4.605 8.873 1.00 91.94 102 THR A N 1
ATOM 803 C CA . THR A 1 102 ? -10.450 5.176 7.620 1.00 91.94 102 THR A CA 1
ATOM 804 C C . THR A 1 102 ? -8.923 5.210 7.595 1.00 91.94 102 THR A C 1
ATOM 806 O O . THR A 1 102 ? -8.323 4.803 6.600 1.00 91.94 102 THR A O 1
ATOM 809 N N . MET A 1 103 ? -8.284 5.625 8.693 1.00 91.62 103 MET A N 1
ATOM 810 C CA . MET A 1 103 ? -6.824 5.610 8.835 1.00 91.62 103 MET A CA 1
ATOM 811 C C . MET A 1 103 ? -6.266 4.193 8.682 1.00 91.62 103 MET A C 1
ATOM 813 O O . MET A 1 103 ? -5.337 3.970 7.908 1.00 91.62 103 MET A O 1
ATOM 817 N N . TYR A 1 104 ? -6.859 3.204 9.358 1.00 92.06 104 TYR A N 1
ATOM 818 C CA . TYR A 1 104 ? -6.373 1.828 9.274 1.00 92.06 104 TYR A CA 1
ATOM 819 C C . TYR A 1 104 ? -6.587 1.213 7.887 1.00 92.06 104 TYR A C 1
ATOM 821 O O . TYR A 1 104 ? -5.736 0.474 7.394 1.00 92.06 104 TYR A O 1
ATOM 829 N N . ARG A 1 105 ? -7.674 1.571 7.195 1.00 87.81 105 ARG A N 1
ATOM 830 C CA . ARG A 1 105 ? -7.892 1.174 5.798 1.00 87.81 105 ARG A CA 1
ATOM 831 C C . ARG A 1 105 ? -6.786 1.645 4.855 1.00 87.81 105 ARG A C 1
ATOM 833 O O . ARG A 1 105 ? -6.486 0.951 3.886 1.00 87.81 105 ARG A O 1
ATOM 840 N N . GLN A 1 106 ? -6.189 2.804 5.119 1.00 82.31 106 GLN A N 1
ATOM 841 C CA . GLN A 1 106 ? -5.088 3.334 4.312 1.00 82.31 106 GLN A CA 1
ATOM 842 C C . GLN A 1 106 ? -3.772 2.582 4.544 1.00 82.31 106 GLN A C 1
ATOM 844 O O . GLN A 1 106 ? -2.855 2.729 3.738 1.00 82.31 106 GLN A O 1
ATOM 849 N N . ARG A 1 107 ? -3.685 1.710 5.564 1.00 81.62 107 ARG A N 1
ATOM 850 C CA . ARG A 1 107 ? -2.497 0.884 5.833 1.00 81.62 107 ARG A CA 1
ATOM 851 C C . ARG A 1 107 ? -2.054 0.094 4.603 1.00 81.62 107 ARG A C 1
ATOM 853 O O . ARG A 1 107 ? -0.859 -0.014 4.366 1.00 81.62 107 ARG A O 1
ATOM 860 N N . TRP A 1 108 ? -2.991 -0.413 3.800 1.00 67.38 108 TRP A N 1
ATOM 861 C CA . TRP A 1 108 ? -2.662 -1.181 2.591 1.00 67.38 108 TRP A CA 1
ATOM 862 C C . TRP A 1 108 ? -2.025 -0.334 1.481 1.00 67.38 108 TRP A C 1
ATOM 864 O O . TRP A 1 108 ? -1.295 -0.867 0.651 1.00 67.38 108 TRP A O 1
ATOM 874 N N . GLY A 1 109 ? -2.240 0.987 1.485 1.00 65.00 109 GLY A N 1
ATOM 875 C CA . GLY A 1 109 ? -1.643 1.891 0.500 1.00 65.00 109 GLY A CA 1
ATOM 876 C C . GLY A 1 109 ? -0.113 1.856 0.514 1.00 65.00 109 GLY A C 1
ATOM 877 O O . GLY A 1 109 ? 0.512 2.020 -0.531 1.00 65.00 109 GLY A O 1
ATOM 878 N N . VAL A 1 110 ? 0.501 1.557 1.666 1.00 66.94 110 VAL A N 1
ATOM 879 C CA . VAL A 1 110 ? 1.959 1.404 1.756 1.00 66.94 110 VAL A CA 1
ATOM 880 C C . VAL A 1 110 ? 2.454 0.169 0.997 1.00 66.94 110 VAL A C 1
ATOM 882 O O . VAL A 1 110 ? 3.518 0.215 0.386 1.00 66.94 110 VAL A O 1
ATOM 885 N N . GLU A 1 111 ? 1.683 -0.923 0.986 1.00 71.25 111 GLU A N 1
ATOM 886 C CA . GLU A 1 111 ? 2.050 -2.157 0.282 1.00 71.25 111 GLU A CA 1
ATOM 887 C C . GLU A 1 111 ? 1.994 -1.968 -1.234 1.00 71.25 111 GLU A C 1
ATOM 889 O O . GLU A 1 111 ? 2.872 -2.466 -1.937 1.00 71.25 111 GLU A O 1
ATOM 894 N N . ASP A 1 112 ? 1.027 -1.196 -1.739 1.00 67.56 112 ASP A N 1
ATOM 895 C CA . ASP A 1 112 ? 0.977 -0.818 -3.155 1.00 67.56 112 ASP A CA 1
ATOM 896 C C . ASP A 1 112 ? 2.214 0.004 -3.553 1.00 67.56 112 ASP A C 1
ATOM 898 O O . ASP A 1 112 ? 2.825 -0.260 -4.596 1.00 67.56 112 ASP A O 1
ATOM 902 N N . SER A 1 113 ? 2.642 0.943 -2.701 1.00 66.38 113 SER A N 1
ATOM 903 C CA . SER A 1 113 ? 3.887 1.696 -2.898 1.00 66.38 113 SER A CA 1
ATOM 904 C C . SER A 1 113 ? 5.110 0.781 -2.886 1.00 66.38 113 SER A C 1
ATOM 906 O O . SER A 1 113 ? 5.924 0.854 -3.801 1.00 66.38 113 SER A O 1
ATOM 908 N N . PHE A 1 114 ? 5.220 -0.146 -1.930 1.00 69.75 114 PHE A N 1
ATOM 909 C CA . PHE A 1 114 ? 6.329 -1.106 -1.890 1.00 69.75 114 PHE A CA 1
ATOM 910 C C . PHE A 1 114 ? 6.343 -2.052 -3.090 1.00 69.75 114 PHE A C 1
ATOM 912 O O . PHE A 1 114 ? 7.408 -2.319 -3.642 1.00 69.75 114 PHE A O 1
ATOM 919 N N . LYS A 1 115 ? 5.179 -2.542 -3.526 1.00 72.19 115 LYS A N 1
ATOM 920 C CA . LYS A 1 115 ? 5.062 -3.375 -4.725 1.00 72.19 115 LYS A CA 1
ATOM 921 C C . LYS A 1 115 ? 5.500 -2.603 -5.965 1.00 72.19 115 LYS A C 1
ATOM 923 O O . LYS A 1 115 ? 6.223 -3.147 -6.791 1.00 72.19 115 LYS A O 1
ATOM 928 N N . PHE A 1 116 ? 5.111 -1.334 -6.075 1.00 68.69 116 PHE A N 1
ATOM 929 C CA . PHE A 1 116 ? 5.580 -0.461 -7.144 1.00 68.69 116 PHE A CA 1
ATOM 930 C C . PHE A 1 116 ? 7.105 -0.271 -7.094 1.00 68.69 116 PHE A C 1
ATOM 932 O O . PHE A 1 116 ? 7.766 -0.492 -8.100 1.00 68.69 116 PHE A O 1
ATOM 939 N N . LEU A 1 117 ? 7.679 0.072 -5.938 1.00 67.75 117 LEU A N 1
ATOM 940 C CA . LEU A 1 117 ? 9.128 0.267 -5.794 1.00 67.75 117 LEU A CA 1
ATOM 941 C C . LEU A 1 117 ? 9.918 -0.999 -6.168 1.00 67.75 117 LEU A C 1
ATOM 943 O O . LEU A 1 117 ? 10.870 -0.926 -6.940 1.00 67.75 117 LEU A O 1
ATOM 947 N N . LYS A 1 118 ? 9.482 -2.169 -5.687 1.00 68.00 118 LYS A N 1
ATOM 948 C CA . LYS A 1 118 ? 10.121 -3.456 -5.991 1.00 68.00 118 LYS A CA 1
ATOM 949 C C . LYS A 1 118 ? 10.009 -3.827 -7.464 1.00 68.00 118 LYS A C 1
ATOM 951 O O . LYS A 1 118 ? 11.013 -4.120 -8.095 1.00 68.00 118 LYS A O 1
ATOM 956 N N . THR A 1 119 ? 8.793 -3.819 -8.006 1.00 67.19 119 THR A N 1
ATOM 957 C CA . THR A 1 119 ? 8.518 -4.360 -9.344 1.00 67.19 119 THR A CA 1
ATOM 958 C C . THR A 1 119 ? 8.813 -3.370 -10.469 1.00 67.19 119 THR A C 1
ATOM 960 O O . THR A 1 119 ? 9.176 -3.797 -11.556 1.00 67.19 119 THR A O 1
ATOM 963 N N . CYS A 1 120 ? 8.628 -2.067 -10.248 1.00 64.81 120 CYS A N 1
ATOM 964 C CA . CYS A 1 120 ? 8.776 -1.061 -11.303 1.00 64.81 120 CYS A CA 1
ATOM 965 C C . CYS A 1 120 ? 10.140 -0.379 -11.296 1.00 64.81 120 CYS A C 1
ATOM 967 O O . CYS A 1 120 ? 10.646 -0.056 -12.363 1.00 64.81 120 CYS A O 1
ATOM 969 N N . LEU A 1 121 ? 10.716 -0.118 -10.119 1.00 64.56 121 LEU A N 1
ATOM 970 C CA . LEU A 1 121 ? 12.04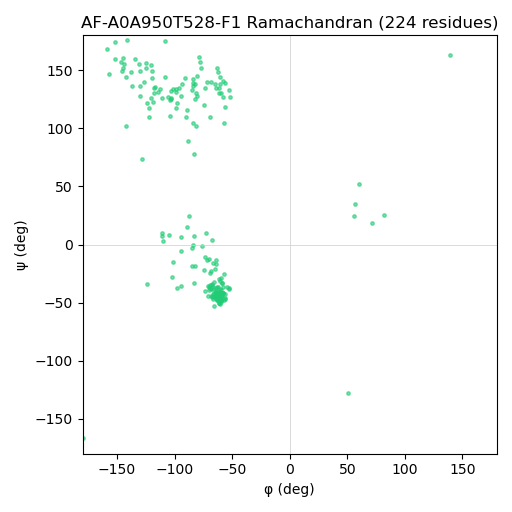0 0.504 -10.032 1.00 64.56 121 LEU A CA 1
ATOM 971 C C . LEU A 1 121 ? 13.164 -0.524 -9.900 1.00 64.56 121 LEU A C 1
ATOM 973 O O . LEU A 1 121 ? 14.324 -0.128 -9.902 1.00 64.56 121 LEU A O 1
ATOM 977 N N . GLY A 1 122 ? 12.833 -1.816 -9.766 1.00 63.91 122 GLY A N 1
ATOM 978 C CA . GLY A 1 122 ? 13.819 -2.897 -9.729 1.00 63.91 122 GLY A CA 1
ATOM 979 C C . GLY A 1 122 ? 14.869 -2.702 -8.638 1.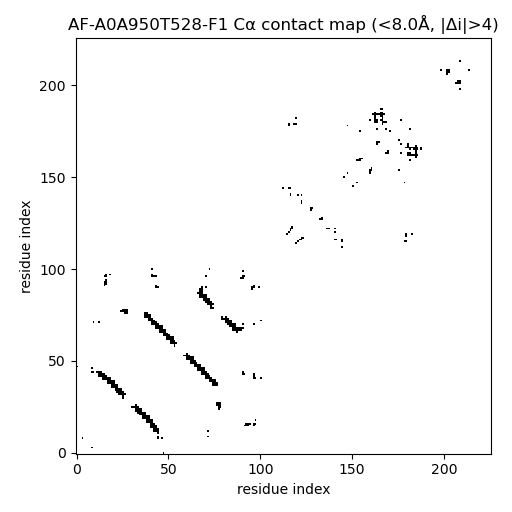00 63.91 122 GLY A C 1
ATOM 980 O O . GLY A 1 122 ? 15.983 -3.188 -8.756 1.00 63.91 122 GLY A O 1
ATOM 981 N N . TRP A 1 123 ? 14.560 -1.961 -7.571 1.00 64.56 123 TRP A N 1
ATOM 982 C CA . TRP A 1 123 ? 15.566 -1.543 -6.588 1.00 64.56 123 TRP A CA 1
ATOM 983 C C . TRP A 1 123 ? 16.205 -2.717 -5.816 1.00 64.56 123 TRP A C 1
ATOM 985 O O . TRP A 1 123 ? 17.266 -2.546 -5.229 1.00 64.56 123 TRP A O 1
ATOM 995 N N . GLU A 1 124 ? 15.586 -3.906 -5.841 1.00 65.94 124 GLU A N 1
ATOM 996 C CA . GLU A 1 124 ? 16.138 -5.155 -5.290 1.00 65.94 124 GLU A CA 1
ATOM 997 C C . GLU A 1 124 ? 17.114 -5.832 -6.267 1.00 65.94 124 GLU A C 1
ATOM 999 O O . GLU A 1 124 ? 17.919 -6.663 -5.857 1.00 65.94 124 GLU A O 1
ATOM 1004 N N . GLU A 1 125 ? 17.066 -5.468 -7.549 1.00 65.12 125 GLU A N 1
ATOM 1005 C CA . GLU A 1 125 ? 17.955 -5.961 -8.605 1.00 65.12 125 GLU A CA 1
ATOM 1006 C C . GLU A 1 125 ? 19.263 -5.156 -8.653 1.00 65.12 125 GLU A C 1
ATOM 1008 O O . GLU A 1 125 ? 20.273 -5.627 -9.179 1.00 65.12 125 GLU A O 1
ATOM 1013 N N . VAL A 1 126 ? 19.279 -3.955 -8.061 1.00 61.88 126 VAL A N 1
ATOM 1014 C CA . VAL A 1 126 ? 20.469 -3.106 -8.022 1.00 61.88 126 VAL A CA 1
ATOM 1015 C C . VAL A 1 126 ? 21.404 -3.558 -6.901 1.00 61.88 126 VAL A C 1
ATOM 1017 O O . VAL A 1 126 ? 21.221 -3.243 -5.726 1.00 61.88 126 VAL A O 1
ATOM 1020 N N . GLN A 1 127 ? 22.462 -4.274 -7.274 1.00 59.94 127 GLN A N 1
ATOM 1021 C CA . GLN A 1 127 ? 23.523 -4.683 -6.355 1.00 59.94 127 GLN A CA 1
ATOM 1022 C C . GLN A 1 127 ? 24.545 -3.557 -6.164 1.00 59.94 127 GLN A C 1
ATOM 1024 O O . GLN A 1 127 ? 25.630 -3.565 -6.741 1.00 59.94 127 GLN A O 1
ATOM 1029 N N . VAL A 1 128 ? 24.195 -2.564 -5.347 1.00 59.69 128 VAL A N 1
ATOM 1030 C CA . VAL A 1 128 ? 25.136 -1.513 -4.940 1.00 59.69 128 VAL A CA 1
ATOM 1031 C C . VAL A 1 128 ? 25.863 -1.959 -3.672 1.00 59.69 128 VAL A C 1
ATOM 1033 O O . VAL A 1 128 ? 25.245 -2.108 -2.622 1.00 59.69 128 VAL A O 1
ATOM 1036 N N . LEU A 1 129 ? 27.181 -2.155 -3.754 1.00 58.50 129 LEU A N 1
ATOM 1037 C CA . LEU A 1 129 ? 28.022 -2.537 -2.606 1.00 58.50 129 LEU A CA 1
ATOM 1038 C C . LEU A 1 129 ? 28.451 -1.336 -1.734 1.00 58.50 129 LEU A C 1
ATOM 1040 O O . LEU A 1 129 ? 29.240 -1.501 -0.808 1.00 58.50 129 LEU A O 1
ATOM 1044 N N . ASP A 1 130 ? 27.914 -0.141 -2.007 1.00 72.88 130 ASP A N 1
ATOM 1045 C CA . ASP A 1 130 ? 28.139 1.091 -1.244 1.00 72.88 130 ASP A CA 1
ATOM 1046 C C . ASP A 1 130 ? 26.855 1.588 -0.554 1.00 72.88 130 ASP A C 1
ATOM 1048 O O . ASP A 1 130 ? 25.787 1.722 -1.160 1.00 72.88 130 ASP A O 1
ATOM 1052 N N . TRP A 1 131 ? 26.970 1.899 0.738 1.00 67.00 131 TRP A N 1
ATOM 1053 C CA . TRP A 1 131 ? 25.836 2.276 1.582 1.00 67.00 131 TRP A CA 1
ATOM 1054 C C . TRP A 1 131 ? 25.262 3.660 1.252 1.00 67.00 131 TRP A C 1
ATOM 1056 O O . TRP A 1 131 ? 24.048 3.871 1.339 1.00 67.00 131 TRP A O 1
ATOM 1066 N N . GLN A 1 132 ? 26.106 4.621 0.872 1.00 67.50 132 GLN A N 1
ATOM 1067 C CA . GLN A 1 132 ? 25.664 5.979 0.560 1.00 67.50 132 GLN A CA 1
ATOM 1068 C C . GLN A 1 132 ? 24.939 6.023 -0.789 1.00 67.50 132 GLN A C 1
ATOM 1070 O O . GLN A 1 132 ? 23.886 6.661 -0.913 1.00 67.50 132 GLN A O 1
ATOM 1075 N N . ALA A 1 133 ? 25.446 5.284 -1.770 1.00 61.72 133 ALA A N 1
ATOM 1076 C CA . ALA A 1 133 ? 24.813 5.093 -3.061 1.00 61.72 133 ALA A CA 1
ATOM 1077 C C . ALA A 1 133 ? 23.468 4.357 -2.923 1.00 61.72 133 ALA A C 1
ATOM 1079 O O . ALA A 1 133 ? 22.476 4.816 -3.490 1.00 61.72 133 ALA A O 1
ATOM 1080 N N . LEU A 1 134 ? 23.373 3.318 -2.079 1.00 65.50 134 LEU A N 1
ATOM 1081 C CA . LEU A 1 134 ? 22.096 2.652 -1.786 1.00 65.50 134 LEU A CA 1
ATOM 1082 C C . LEU A 1 134 ? 21.064 3.615 -1.171 1.00 65.50 134 LEU A C 1
ATOM 1084 O O . LEU A 1 134 ? 19.912 3.656 -1.605 1.00 65.50 134 LEU A O 1
ATOM 1088 N N . ARG A 1 135 ? 21.467 4.438 -0.192 1.00 71.06 135 ARG A N 1
ATOM 1089 C CA . ARG A 1 135 ? 20.578 5.451 0.411 1.00 71.06 135 ARG A CA 1
ATOM 1090 C C . ARG A 1 135 ? 20.085 6.473 -0.608 1.00 71.06 135 ARG A C 1
ATOM 1092 O O . ARG A 1 135 ? 18.919 6.860 -0.564 1.00 71.06 135 ARG A O 1
ATOM 1099 N N . THR A 1 136 ? 20.965 6.901 -1.505 1.00 70.69 136 THR A N 1
ATOM 1100 C CA . THR A 1 136 ? 20.634 7.861 -2.564 1.00 70.69 136 THR A CA 1
ATOM 1101 C C . THR A 1 136 ? 19.638 7.258 -3.548 1.00 70.69 136 THR A C 1
ATOM 1103 O O . THR A 1 136 ? 18.629 7.884 -3.860 1.00 70.69 136 THR A O 1
ATOM 1106 N N . LEU A 1 137 ? 19.865 6.011 -3.964 1.00 68.00 137 LEU A N 1
ATOM 1107 C CA . LEU A 1 137 ? 18.969 5.282 -4.855 1.00 68.00 137 LEU A CA 1
ATOM 1108 C C . LEU A 1 137 ? 17.575 5.124 -4.243 1.00 68.00 137 LEU A C 1
ATOM 1110 O O . LEU A 1 137 ? 16.580 5.441 -4.890 1.00 68.00 137 LEU A O 1
ATOM 1114 N N . VAL A 1 138 ? 17.494 4.708 -2.977 1.00 69.56 138 VAL A N 1
ATOM 1115 C CA . VAL A 1 138 ? 16.222 4.594 -2.247 1.00 69.56 138 VAL A CA 1
ATOM 1116 C C . VAL A 1 138 ? 15.507 5.946 -2.152 1.00 69.56 138 VAL A C 1
ATOM 1118 O O . VAL A 1 138 ? 14.294 6.009 -2.341 1.00 69.56 138 VAL A O 1
ATOM 1121 N N . ALA A 1 139 ? 16.232 7.037 -1.889 1.00 73.12 139 ALA A N 1
ATOM 1122 C CA . ALA A 1 139 ? 15.643 8.374 -1.820 1.00 73.12 139 ALA A CA 1
ATOM 1123 C C . ALA A 1 139 ? 15.068 8.822 -3.175 1.00 73.12 139 ALA A C 1
ATOM 1125 O O . ALA A 1 139 ? 13.925 9.274 -3.235 1.00 73.12 139 ALA A O 1
ATOM 1126 N N . LEU A 1 140 ? 15.814 8.635 -4.268 1.00 70.31 140 LEU A N 1
ATOM 1127 C CA . LEU A 1 140 ? 15.347 8.941 -5.624 1.00 70.31 140 LEU A CA 1
ATOM 1128 C C . LEU A 1 140 ? 14.154 8.066 -6.028 1.00 70.31 140 LEU A C 1
ATOM 1130 O O . LEU A 1 140 ? 13.208 8.558 -6.641 1.00 70.31 140 LEU A O 1
ATOM 1134 N N . ALA A 1 141 ? 14.154 6.795 -5.626 1.00 69.06 141 ALA A N 1
ATOM 1135 C CA . ALA A 1 141 ? 13.043 5.880 -5.850 1.00 69.06 141 ALA A CA 1
ATOM 1136 C C . ALA A 1 141 ? 11.754 6.353 -5.154 1.00 69.06 141 ALA A C 1
ATOM 1138 O O . ALA A 1 141 ? 10.678 6.320 -5.754 1.00 69.06 141 ALA A O 1
ATOM 1139 N N . TRP A 1 142 ? 11.857 6.867 -3.924 1.00 67.06 142 TRP A N 1
ATOM 1140 C CA . TRP A 1 142 ? 10.728 7.485 -3.225 1.00 67.06 142 TRP A CA 1
ATOM 1141 C C . TRP A 1 142 ? 10.249 8.780 -3.885 1.00 67.06 142 TRP A C 1
ATOM 1143 O O . TRP A 1 142 ? 9.042 8.993 -3.946 1.00 67.06 142 TRP A O 1
ATOM 1153 N N . VAL A 1 143 ? 11.146 9.610 -4.429 1.00 71.50 143 VAL A N 1
ATOM 1154 C CA . VAL A 1 143 ? 10.764 10.809 -5.202 1.00 71.50 143 VAL A CA 1
ATOM 1155 C C . VAL A 1 143 ? 10.016 10.420 -6.480 1.00 71.50 143 VAL A C 1
ATOM 1157 O O . VAL A 1 143 ? 8.954 10.970 -6.758 1.00 71.50 143 VAL A O 1
ATOM 1160 N N . ALA A 1 144 ? 10.512 9.428 -7.224 1.00 69.75 144 ALA A N 1
ATOM 1161 C CA . ALA A 1 144 ? 9.851 8.921 -8.425 1.00 69.75 144 ALA A CA 1
ATOM 1162 C C . ALA A 1 144 ? 8.482 8.289 -8.112 1.00 69.75 144 ALA A C 1
ATOM 1164 O O . ALA A 1 144 ? 7.505 8.517 -8.827 1.00 69.75 144 ALA A O 1
ATOM 1165 N N . ALA A 1 145 ? 8.382 7.531 -7.015 1.00 69.56 145 ALA A N 1
ATOM 1166 C CA . ALA A 1 145 ? 7.107 7.013 -6.534 1.00 69.56 145 ALA A CA 1
ATOM 1167 C C . ALA A 1 145 ? 6.163 8.150 -6.117 1.00 69.56 145 ALA A C 1
ATOM 1169 O O . ALA A 1 145 ? 5.012 8.149 -6.533 1.00 69.56 145 ALA A O 1
ATOM 1170 N N . GLY A 1 146 ? 6.638 9.150 -5.371 1.00 68.50 146 GLY A N 1
ATOM 1171 C CA . GLY A 1 146 ? 5.858 10.334 -5.005 1.00 68.50 146 GLY A CA 1
ATOM 1172 C C . GLY A 1 146 ? 5.314 11.063 -6.233 1.00 68.50 146 GLY A C 1
ATOM 1173 O O . GLY A 1 146 ? 4.118 11.320 -6.305 1.00 68.50 146 GLY A O 1
ATOM 1174 N N . PHE A 1 147 ? 6.148 11.271 -7.254 1.00 68.56 147 PHE A N 1
ATOM 1175 C CA . PHE A 1 147 ? 5.732 11.856 -8.530 1.00 68.56 147 PHE A CA 1
ATOM 1176 C C . PHE A 1 147 ? 4.579 11.063 -9.172 1.00 68.56 147 PHE A C 1
ATOM 1178 O O . PHE A 1 147 ? 3.558 11.629 -9.548 1.00 68.56 147 PHE A O 1
ATOM 1185 N N . LEU A 1 148 ? 4.688 9.734 -9.232 1.00 67.19 148 LEU A N 1
ATOM 1186 C CA . LEU A 1 148 ? 3.660 8.873 -9.831 1.00 67.19 148 LEU A CA 1
ATOM 1187 C C . LEU A 1 148 ? 2.397 8.695 -8.970 1.00 67.19 148 LEU A C 1
ATOM 1189 O O . LEU A 1 148 ? 1.352 8.308 -9.498 1.00 67.19 148 LEU A O 1
ATOM 1193 N N . TYR A 1 149 ? 2.482 8.909 -7.655 1.00 65.75 149 TYR A N 1
ATOM 1194 C CA . TYR A 1 149 ? 1.359 8.759 -6.725 1.00 65.75 149 TYR A CA 1
ATOM 1195 C C . TYR A 1 149 ? 0.623 10.080 -6.449 1.00 65.75 149 TYR A C 1
ATOM 1197 O O . TYR A 1 149 ? -0.598 10.035 -6.311 1.00 65.75 149 TYR A O 1
ATOM 1205 N N . GLU A 1 150 ? 1.318 11.222 -6.394 1.00 62.53 150 GLU A N 1
ATOM 1206 C CA . GLU A 1 150 ? 0.744 12.513 -5.982 1.00 62.53 150 GLU A CA 1
ATOM 1207 C C . GLU A 1 150 ? 0.428 13.483 -7.126 1.00 62.53 150 GLU A C 1
ATOM 1209 O O . GLU A 1 150 ? -0.528 14.243 -6.992 1.00 62.53 150 GLU A O 1
ATOM 1214 N N . LEU A 1 151 ? 1.118 13.453 -8.277 1.00 53.19 151 LEU A N 1
ATOM 1215 C CA . LEU A 1 151 ? 0.851 14.433 -9.353 1.00 53.19 151 LEU A CA 1
ATOM 1216 C C . LEU A 1 151 ? -0.460 14.226 -10.126 1.00 53.19 151 LEU A C 1
ATOM 1218 O O . LEU A 1 151 ? -0.690 14.899 -11.126 1.00 53.19 151 LEU A O 1
ATOM 1222 N N . GLY A 1 152 ? -1.351 13.344 -9.667 1.00 56.59 152 GLY A N 1
ATOM 1223 C CA . GLY A 1 152 ? -2.705 13.277 -10.213 1.00 56.59 152 GLY A CA 1
ATOM 1224 C C . GLY A 1 152 ? -2.710 12.969 -11.708 1.00 56.59 152 GLY A C 1
ATOM 1225 O O . GLY A 1 152 ? -3.317 13.692 -12.491 1.00 56.59 152 GLY A O 1
ATOM 1226 N N . VAL A 1 153 ? -2.016 11.899 -12.105 1.00 62.19 153 VAL A N 1
ATOM 1227 C CA . VAL A 1 153 ? -1.997 11.426 -13.492 1.00 62.19 153 VAL A CA 1
ATOM 1228 C C . VAL A 1 153 ? -3.438 11.153 -13.936 1.00 62.19 153 VAL A C 1
ATOM 1230 O O . VAL A 1 153 ? -4.064 10.177 -13.508 1.00 62.19 153 VAL A O 1
ATOM 1233 N N . SER A 1 154 ? -3.988 12.052 -14.752 1.00 69.38 154 SER A N 1
ATOM 1234 C CA . SER A 1 154 ? -5.358 11.945 -15.243 1.00 69.38 154 SER A CA 1
ATOM 1235 C C . SER A 1 154 ? -5.401 11.046 -16.468 1.00 69.38 154 SER A C 1
ATOM 1237 O O . SER A 1 154 ? -4.559 11.131 -17.356 1.00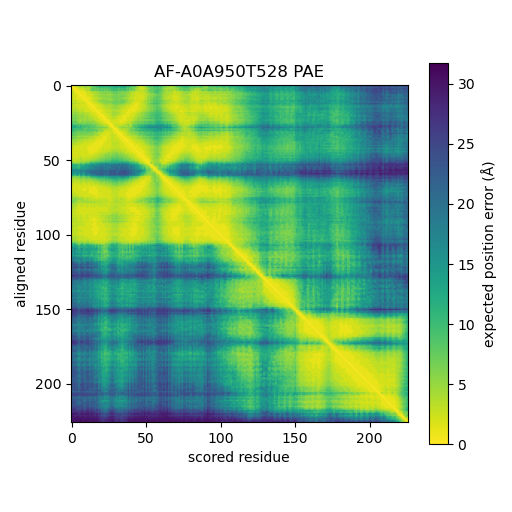 69.38 154 SER A O 1
ATOM 1239 N N . TRP A 1 155 ? -6.425 10.199 -16.544 1.00 70.88 155 TRP A N 1
ATOM 1240 C CA . TRP A 1 155 ? -6.673 9.390 -17.739 1.00 70.88 155 TRP A CA 1
ATOM 1241 C C . TRP A 1 155 ? -7.025 10.243 -18.972 1.00 70.88 155 TRP A C 1
ATOM 1243 O O . TRP A 1 155 ? -6.841 9.807 -20.106 1.00 70.88 155 TRP A O 1
ATOM 1253 N N . GLU A 1 156 ? -7.483 11.475 -18.757 1.00 78.06 156 GLU A N 1
ATOM 1254 C CA . GLU A 1 156 ? -7.835 12.399 -19.839 1.00 78.06 156 GLU A CA 1
ATOM 1255 C C . GLU A 1 156 ? -6.612 12.907 -20.620 1.00 78.06 156 GLU A C 1
ATOM 1257 O O . GLU A 1 156 ? -6.758 13.501 -21.682 1.00 78.06 156 GLU A O 1
ATOM 1262 N N . TRP A 1 157 ? -5.397 12.692 -20.112 1.00 82.38 157 TRP A N 1
ATOM 1263 C CA . TRP A 1 157 ? -4.172 13.168 -20.749 1.00 82.38 157 TRP A CA 1
ATOM 1264 C C . TRP A 1 157 ? -3.723 12.210 -21.854 1.00 82.38 157 TRP A C 1
ATOM 1266 O O . TRP A 1 157 ? -3.514 11.019 -21.609 1.00 82.38 157 TRP A O 1
ATOM 1276 N N . ALA A 1 158 ? -3.537 12.730 -23.068 1.00 85.25 158 ALA A N 1
ATOM 1277 C CA . ALA A 1 158 ? -3.139 11.941 -24.235 1.00 85.25 158 ALA A CA 1
ATOM 1278 C C . ALA A 1 158 ? -1.802 11.211 -24.014 1.00 85.25 158 ALA A C 1
ATOM 1280 O O . ALA A 1 158 ? -1.624 10.076 -24.455 1.00 85.25 158 ALA A O 1
ATOM 1281 N N . GLU A 1 159 ? -0.890 11.819 -23.259 1.00 80.69 159 GLU A N 1
ATOM 1282 C CA . GLU A 1 159 ? 0.393 11.254 -22.852 1.00 80.69 159 GLU A CA 1
ATOM 1283 C C . GLU A 1 159 ? 0.191 9.981 -22.027 1.00 80.69 159 GLU A C 1
ATOM 1285 O O . GLU A 1 159 ? 0.840 8.965 -22.260 1.00 80.69 159 GLU A O 1
ATOM 1290 N N . VAL A 1 160 ? -0.759 9.999 -21.091 1.00 82.12 160 VAL A N 1
ATOM 1291 C CA . VAL A 1 160 ? -1.072 8.855 -20.225 1.00 82.12 160 VAL A CA 1
ATOM 1292 C C . VAL A 1 160 ? -1.698 7.726 -21.036 1.00 82.12 160 VAL A C 1
ATOM 1294 O O . VAL A 1 160 ? -1.377 6.558 -20.815 1.00 82.12 160 VAL A O 1
ATOM 1297 N N . GLN A 1 161 ? -2.544 8.060 -22.011 1.00 86.62 161 GLN A N 1
ATOM 1298 C CA . GLN A 1 161 ? -3.138 7.086 -22.928 1.00 86.62 161 GLN A CA 1
ATOM 1299 C C . GLN A 1 161 ? -2.081 6.445 -23.833 1.00 86.62 161 GLN A C 1
ATOM 1301 O O . GLN A 1 161 ? -2.072 5.224 -24.008 1.00 86.62 161 GLN A O 1
ATOM 1306 N N . LEU A 1 162 ? -1.145 7.245 -24.352 1.00 85.00 162 LEU A N 1
ATOM 1307 C CA . LEU A 1 162 ? -0.024 6.759 -25.150 1.00 85.00 162 LEU A CA 1
ATOM 1308 C C . LEU A 1 162 ? 0.887 5.848 -24.324 1.00 85.00 162 LEU A C 1
ATOM 1310 O O . LEU A 1 162 ? 1.193 4.741 -24.761 1.00 85.00 162 LEU A O 1
ATOM 1314 N N . LEU A 1 163 ? 1.268 6.261 -23.113 1.00 86.12 163 LEU A N 1
ATOM 1315 C CA . LEU A 1 163 ? 2.060 5.434 -22.201 1.00 86.12 163 LEU A CA 1
ATOM 1316 C C . LEU A 1 163 ? 1.330 4.137 -21.834 1.00 86.12 163 LEU A C 1
ATOM 1318 O O . LEU A 1 163 ? 1.953 3.082 -21.769 1.00 86.12 163 LEU A O 1
ATOM 1322 N N . ALA A 1 164 ? 0.010 4.170 -21.643 1.00 88.31 164 ALA A N 1
ATOM 1323 C CA . ALA A 1 164 ? -0.774 2.963 -21.396 1.00 88.31 164 ALA A CA 1
ATOM 1324 C C . ALA A 1 164 ? -0.730 2.002 -22.593 1.00 88.31 164 ALA A C 1
ATOM 1326 O O . ALA A 1 164 ? -0.460 0.812 -22.412 1.00 88.31 164 ALA A O 1
ATOM 1327 N N . LYS A 1 165 ? -0.923 2.519 -23.812 1.00 90.25 165 LYS A N 1
ATOM 1328 C CA . LYS A 1 165 ? -0.842 1.737 -25.053 1.00 90.25 165 LYS A CA 1
ATOM 1329 C C . LYS A 1 165 ? 0.555 1.151 -25.251 1.00 90.25 165 LYS A C 1
ATOM 1331 O O . LYS A 1 165 ? 0.695 -0.050 -25.475 1.00 90.25 165 LYS A O 1
ATOM 1336 N N . LEU A 1 166 ? 1.596 1.966 -25.078 1.00 87.12 166 LEU A N 1
ATOM 1337 C CA . LEU A 1 166 ? 2.990 1.521 -25.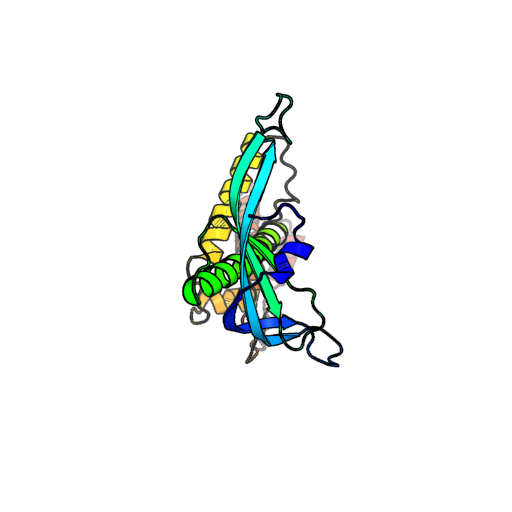096 1.00 87.12 166 LEU A CA 1
ATOM 1338 C C . LEU A 1 166 ? 3.268 0.496 -24.000 1.00 87.12 166 LEU A C 1
ATOM 1340 O O . LEU A 1 166 ? 4.070 -0.398 -24.210 1.00 87.12 166 LEU A O 1
ATOM 1344 N N . GLY A 1 167 ? 2.595 0.566 -22.857 1.00 87.62 167 GLY A N 1
ATOM 1345 C CA . GLY A 1 167 ? 2.672 -0.425 -21.787 1.00 87.62 167 GLY A CA 1
ATOM 1346 C C . GLY A 1 167 ? 1.904 -1.725 -22.046 1.00 87.62 167 GLY A C 1
ATOM 1347 O O . GLY A 1 167 ? 1.935 -2.619 -21.194 1.00 87.62 167 GLY A O 1
ATOM 1348 N N . GLY A 1 168 ? 1.221 -1.839 -23.191 1.00 89.44 168 GLY A N 1
ATOM 1349 C CA . GLY A 1 168 ? 0.435 -3.007 -23.590 1.00 89.44 168 GLY A CA 1
ATOM 1350 C C . GLY A 1 168 ? -0.968 -3.059 -22.986 1.00 89.44 168 GLY A C 1
ATOM 1351 O O . GLY A 1 168 ? -1.502 -4.147 -22.790 1.00 89.44 168 GLY A O 1
ATOM 1352 N N . TRP A 1 169 ? -1.551 -1.917 -22.621 1.00 89.88 169 TRP A N 1
ATOM 1353 C CA . TRP A 1 169 ? -2.939 -1.859 -22.165 1.00 89.88 169 TRP A CA 1
ATOM 1354 C C . TRP A 1 169 ? -3.898 -1.549 -23.310 1.00 89.88 169 TRP A C 1
ATOM 1356 O O . TRP A 1 169 ? -3.640 -0.674 -24.136 1.00 89.88 169 TRP A O 1
ATOM 1366 N N . GLU A 1 170 ? -5.027 -2.256 -23.305 1.00 85.44 170 GLU A N 1
ATOM 1367 C CA . GLU A 1 170 ? -6.143 -2.062 -24.225 1.00 85.44 170 GLU A CA 1
ATOM 1368 C C . GLU A 1 170 ? -7.342 -1.423 -23.504 1.00 85.44 170 GLU A C 1
ATOM 1370 O O . GLU A 1 170 ? -7.600 -1.752 -22.337 1.00 85.44 170 GLU A O 1
ATOM 1375 N N . PRO A 1 171 ? -8.103 -0.541 -24.180 1.00 79.88 171 PRO A N 1
ATOM 1376 C CA . PRO A 1 171 ? -9.275 0.097 -23.595 1.00 79.88 171 PRO A CA 1
ATOM 1377 C C . PRO A 1 171 ? -10.331 -0.899 -23.110 1.00 79.88 171 PRO A C 1
ATOM 1379 O O . PRO A 1 171 ? -10.832 -1.725 -23.867 1.00 79.88 171 PRO A O 1
ATOM 1382 N N . HIS A 1 172 ? -10.736 -0.767 -21.846 1.00 76.38 172 HIS A N 1
ATOM 1383 C CA . HIS A 1 172 ? -11.821 -1.546 -21.252 1.00 76.38 172 HIS A CA 1
ATOM 1384 C C . HIS A 1 172 ? -12.712 -0.641 -20.392 1.00 76.38 172 HIS A C 1
ATOM 1386 O O . HIS A 1 172 ? -12.196 0.156 -19.606 1.00 76.38 172 HIS A O 1
ATOM 1392 N N . LYS A 1 173 ? -14.044 -0.794 -20.496 1.00 68.50 173 LYS A N 1
ATOM 1393 C CA . LYS A 1 173 ? -15.037 0.096 -19.852 1.00 68.50 173 LYS A CA 1
ATOM 1394 C C . LYS A 1 173 ? -14.813 0.288 -18.345 1.00 68.50 173 LYS A C 1
ATOM 1396 O O . LYS A 1 173 ? -14.920 1.406 -17.859 1.00 68.50 173 LYS A O 1
ATOM 1401 N N . ASP A 1 174 ? -14.419 -0.770 -17.636 1.00 72.69 174 ASP A N 1
ATOM 1402 C CA . ASP A 1 174 ? -14.347 -0.753 -16.164 1.00 72.69 174 ASP A CA 1
ATOM 1403 C C . ASP A 1 174 ? -12.927 -0.806 -15.575 1.00 72.69 174 ASP A C 1
ATOM 1405 O O . ASP A 1 174 ? -12.756 -1.025 -14.372 1.00 72.69 174 ASP A O 1
ATOM 1409 N N . ARG A 1 175 ? -11.874 -0.658 -16.393 1.00 73.81 175 ARG A N 1
ATOM 1410 C CA . ARG A 1 175 ? -10.497 -0.865 -15.915 1.00 73.81 175 ARG A CA 1
ATOM 1411 C C . ARG A 1 175 ? -9.504 0.119 -16.514 1.00 73.81 175 ARG A C 1
ATOM 1413 O O . ARG A 1 175 ? -8.990 -0.099 -17.603 1.00 73.81 175 ARG A O 1
ATOM 1420 N N . LYS A 1 176 ? -9.141 1.134 -15.729 1.00 79.62 176 LYS A N 1
ATOM 1421 C CA . LYS A 1 176 ? -8.012 2.029 -16.025 1.00 79.62 176 LYS A CA 1
ATOM 1422 C C . LYS A 1 176 ? -6.674 1.260 -16.029 1.00 79.62 176 LYS A C 1
ATOM 1424 O O . LYS A 1 176 ? -6.559 0.247 -15.324 1.00 79.62 176 LYS A O 1
ATOM 1429 N N . PRO A 1 177 ? -5.665 1.717 -16.793 1.00 79.06 177 PRO A N 1
ATOM 1430 C CA . PRO A 1 177 ? -4.339 1.107 -16.790 1.00 79.06 177 PRO A CA 1
ATOM 1431 C C . PRO A 1 177 ? -3.704 1.174 -15.399 1.00 79.06 177 PRO A C 1
ATOM 1433 O O . PRO A 1 177 ? -3.880 2.133 -14.649 1.00 79.06 177 PRO A O 1
ATOM 1436 N N . GLY A 1 178 ? -2.961 0.127 -15.045 1.00 79.75 178 GLY A N 1
ATOM 1437 C CA . GLY A 1 178 ? -2.211 0.095 -13.792 1.00 79.75 178 GLY A CA 1
ATOM 1438 C C . GLY A 1 178 ? -0.912 0.896 -13.887 1.00 79.75 178 GLY A C 1
ATOM 1439 O O . GLY A 1 178 ? -0.375 1.112 -14.970 1.00 79.75 178 GLY A O 1
ATOM 1440 N N . LYS A 1 179 ? -0.338 1.256 -12.735 1.00 77.38 179 LYS A N 1
ATOM 1441 C CA . LYS A 1 179 ? 0.947 1.980 -12.658 1.00 77.38 179 LYS A CA 1
ATOM 1442 C C . LYS A 1 179 ? 2.098 1.228 -13.332 1.00 77.38 179 LYS A C 1
ATOM 1444 O O . LYS A 1 179 ? 2.929 1.841 -13.987 1.00 77.38 179 LYS A O 1
ATOM 1449 N N . ILE A 1 180 ? 2.098 -0.103 -13.223 1.00 79.62 180 ILE A N 1
ATOM 1450 C CA . ILE A 1 180 ? 3.069 -0.981 -13.894 1.00 79.62 180 ILE A CA 1
ATOM 1451 C C . ILE A 1 180 ? 2.971 -0.829 -15.419 1.00 79.62 180 ILE A C 1
ATOM 1453 O O . ILE A 1 180 ? 3.984 -0.745 -16.098 1.00 79.62 180 ILE A O 1
ATOM 1457 N N . THR A 1 181 ? 1.756 -0.766 -15.969 1.00 85.19 181 THR A N 1
ATOM 1458 C CA . THR A 1 181 ? 1.547 -0.548 -17.406 1.00 85.19 181 THR A CA 1
ATOM 1459 C C . THR A 1 181 ? 2.138 0.791 -17.838 1.00 85.19 181 THR A C 1
ATOM 1461 O O . THR A 1 181 ? 2.919 0.826 -18.782 1.00 85.19 181 THR A O 1
ATOM 1464 N N . LEU A 1 182 ? 1.801 1.879 -17.139 1.00 82.25 182 LEU A N 1
ATOM 1465 C CA . LEU A 1 182 ? 2.301 3.214 -17.484 1.00 82.25 182 LEU A CA 1
ATOM 1466 C C . LEU A 1 182 ? 3.832 3.281 -17.419 1.00 82.25 182 LEU A C 1
ATOM 1468 O O . LEU A 1 182 ? 4.461 3.812 -18.331 1.00 82.25 182 LEU A O 1
ATOM 1472 N N . GLN A 1 183 ? 4.433 2.684 -16.387 1.00 79.62 183 GLN A N 1
ATOM 1473 C CA . GLN A 1 183 ? 5.885 2.620 -16.258 1.00 79.62 183 GLN A CA 1
ATOM 1474 C C . GLN A 1 183 ? 6.530 1.812 -17.390 1.00 79.62 183 GLN A C 1
ATOM 1476 O O . GLN A 1 183 ? 7.505 2.286 -17.959 1.00 79.62 183 GLN A O 1
ATOM 1481 N N . ARG A 1 184 ? 5.980 0.656 -17.784 1.00 84.00 184 ARG A N 1
ATOM 1482 C CA . ARG A 1 184 ? 6.486 -0.097 -18.949 1.00 84.00 184 ARG A CA 1
ATOM 1483 C C . ARG A 1 184 ? 6.451 0.733 -20.228 1.00 84.00 184 ARG A C 1
ATOM 1485 O O . ARG A 1 184 ? 7.392 0.676 -21.012 1.00 84.00 184 ARG A O 1
ATOM 1492 N N . GLY A 1 185 ? 5.375 1.493 -20.439 1.00 84.12 185 GLY A N 1
ATOM 1493 C CA . GLY A 1 185 ? 5.268 2.395 -21.583 1.00 84.12 185 GLY A CA 1
ATOM 1494 C C . GLY A 1 185 ? 6.358 3.462 -21.583 1.00 84.12 185 GLY A C 1
ATOM 1495 O O . GLY A 1 185 ? 6.987 3.691 -22.612 1.00 84.12 185 GLY A O 1
ATOM 1496 N N . LEU A 1 186 ? 6.631 4.055 -20.418 1.00 80.25 186 LEU A N 1
ATOM 1497 C CA . LEU A 1 186 ? 7.699 5.040 -20.259 1.00 80.25 186 LEU A CA 1
ATOM 1498 C C . LEU A 1 186 ? 9.085 4.413 -20.454 1.00 80.25 186 LEU A C 1
ATOM 1500 O O . LEU A 1 186 ? 9.906 4.975 -21.171 1.00 80.25 186 LEU A O 1
ATOM 1504 N N . SER A 1 187 ? 9.332 3.235 -19.877 1.00 79.38 187 SER A N 1
ATOM 1505 C CA . SER A 1 187 ? 10.592 2.504 -20.048 1.00 79.38 187 SER A CA 1
ATOM 1506 C C . SER A 1 187 ? 10.885 2.211 -21.511 1.00 79.38 187 SER A C 1
ATOM 1508 O O . SER A 1 187 ? 12.000 2.459 -21.942 1.00 79.38 187 SER A O 1
ATOM 1510 N N . ARG A 1 188 ? 9.888 1.810 -22.307 1.00 82.94 188 ARG A N 1
ATOM 1511 C CA . ARG A 1 188 ? 10.071 1.607 -23.754 1.00 82.94 188 ARG A CA 1
ATOM 1512 C C . ARG A 1 188 ? 10.529 2.877 -24.477 1.00 82.94 188 ARG A C 1
ATOM 1514 O O . ARG A 1 188 ? 11.375 2.794 -25.363 1.00 82.94 188 ARG A O 1
ATOM 1521 N N . LEU A 1 189 ? 10.006 4.049 -24.100 1.00 71.56 189 LEU A N 1
ATOM 1522 C CA . LEU A 1 189 ? 10.466 5.327 -24.661 1.00 71.56 189 LEU A CA 1
ATOM 1523 C C . LEU A 1 189 ? 11.904 5.642 -24.239 1.00 71.56 189 LEU A C 1
ATOM 1525 O O . LEU A 1 189 ? 12.714 6.029 -25.076 1.00 71.56 189 LEU A O 1
ATOM 1529 N N . LEU A 1 190 ? 12.234 5.457 -22.960 1.00 70.44 190 LEU A N 1
ATOM 1530 C CA . LEU A 1 190 ? 13.582 5.712 -22.446 1.00 70.44 190 LEU A CA 1
ATOM 1531 C C . LEU A 1 190 ? 14.619 4.749 -23.040 1.00 70.44 190 LEU A C 1
ATOM 1533 O O . LEU A 1 190 ? 15.697 5.186 -23.426 1.00 70.44 190 LEU A O 1
ATOM 1537 N N . GLU A 1 191 ? 14.287 3.466 -23.170 1.00 75.44 191 GLU A N 1
ATOM 1538 C CA . GLU A 1 191 ? 15.122 2.446 -23.813 1.00 75.44 191 GLU A CA 1
ATOM 1539 C C . GLU A 1 191 ? 15.355 2.764 -25.290 1.00 75.44 191 GLU A C 1
ATOM 1541 O O . GLU A 1 191 ? 16.482 2.644 -25.769 1.00 75.44 191 GLU A O 1
ATOM 1546 N N . MET A 1 192 ? 14.323 3.226 -26.007 1.00 78.88 192 MET A N 1
ATOM 1547 C CA . MET A 1 192 ? 14.464 3.698 -27.385 1.00 78.88 192 MET A CA 1
ATOM 1548 C C . MET A 1 192 ? 15.450 4.870 -27.465 1.00 78.88 192 MET A C 1
ATOM 1550 O O . MET A 1 192 ? 16.372 4.825 -28.276 1.00 78.88 192 MET A O 1
ATOM 1554 N N . LEU A 1 193 ? 15.291 5.889 -26.614 1.00 57.16 193 LEU A N 1
ATOM 1555 C CA . LEU A 1 193 ? 16.175 7.059 -26.590 1.00 57.16 193 LEU A CA 1
ATOM 1556 C C . LEU A 1 193 ? 17.620 6.682 -26.234 1.00 57.16 193 LEU A C 1
ATOM 1558 O O . LEU A 1 193 ? 18.551 7.114 -26.910 1.00 57.16 193 LEU A O 1
ATOM 1562 N N . ALA A 1 194 ? 17.815 5.843 -25.214 1.00 61.25 194 ALA A N 1
ATOM 1563 C CA . ALA A 1 194 ? 19.134 5.359 -24.815 1.00 61.25 194 ALA A CA 1
ATOM 1564 C C . ALA A 1 194 ? 19.798 4.548 -25.938 1.00 61.25 194 ALA A C 1
ATOM 1566 O O . ALA A 1 194 ? 20.967 4.762 -26.250 1.00 61.25 194 ALA A O 1
ATOM 1567 N N . THR A 1 195 ? 19.042 3.665 -26.595 1.00 74.88 195 THR A N 1
ATOM 1568 C CA . THR A 1 195 ? 19.534 2.878 -27.733 1.00 74.88 195 THR A CA 1
ATOM 1569 C C . THR A 1 195 ? 19.941 3.783 -28.894 1.00 74.88 195 THR A C 1
ATOM 1571 O O . THR A 1 195 ? 21.018 3.605 -29.455 1.00 74.88 195 THR A O 1
ATOM 1574 N N . GLN A 1 196 ? 19.118 4.781 -29.236 1.00 73.12 196 GLN A N 1
ATOM 1575 C CA . GLN A 1 196 ? 19.437 5.756 -30.283 1.00 73.12 196 GLN A CA 1
ATOM 1576 C C . GLN A 1 196 ? 20.715 6.536 -29.962 1.00 73.12 196 GLN A C 1
ATOM 1578 O O . GLN A 1 196 ? 21.563 6.688 -30.838 1.00 73.12 196 GLN A O 1
ATOM 1583 N N . ALA A 1 197 ? 20.881 6.978 -28.712 1.00 61.88 197 ALA A N 1
ATOM 1584 C CA . ALA A 1 197 ? 22.079 7.689 -28.275 1.00 61.88 197 ALA A CA 1
ATOM 1585 C C . ALA A 1 197 ? 23.345 6.826 -28.415 1.00 61.88 197 ALA A C 1
ATOM 1587 O O . ALA A 1 197 ? 24.325 7.275 -29.005 1.00 61.88 197 ALA A O 1
ATOM 1588 N N . VAL A 1 198 ? 23.303 5.571 -27.953 1.00 73.62 198 VAL A N 1
ATOM 1589 C CA . VAL A 1 198 ? 24.436 4.632 -28.054 1.00 73.62 198 VAL A CA 1
ATOM 1590 C C . VAL A 1 198 ? 24.782 4.319 -29.513 1.00 73.62 198 VAL A C 1
ATOM 1592 O O . VAL A 1 198 ? 25.957 4.285 -29.874 1.00 73.62 198 VAL A O 1
ATOM 1595 N N . LEU A 1 199 ? 23.779 4.104 -30.372 1.00 80.31 199 LEU A N 1
ATOM 1596 C CA . LEU A 1 199 ? 24.009 3.852 -31.798 1.00 80.31 199 LEU A CA 1
ATOM 1597 C C . LEU A 1 199 ? 24.645 5.065 -32.488 1.00 80.31 199 LEU A C 1
ATOM 1599 O O . LEU A 1 199 ? 25.600 4.892 -33.242 1.00 80.31 199 LEU A O 1
ATOM 1603 N N . ALA A 1 200 ? 24.162 6.275 -32.198 1.00 74.00 200 ALA A N 1
ATOM 1604 C CA . ALA A 1 200 ? 24.713 7.508 -32.756 1.00 74.00 200 ALA A CA 1
ATOM 1605 C C . ALA A 1 200 ? 26.168 7.746 -32.311 1.00 74.00 200 ALA A C 1
ATOM 1607 O O . ALA A 1 200 ? 27.022 8.110 -33.124 1.00 74.00 200 ALA A O 1
ATOM 1608 N N . GLU A 1 201 ? 26.478 7.500 -31.035 1.00 70.69 201 GLU A N 1
ATOM 1609 C CA . GLU A 1 201 ? 27.843 7.586 -30.507 1.00 70.69 201 GLU A CA 1
ATOM 1610 C C . GLU A 1 201 ? 28.774 6.564 -31.174 1.00 70.69 201 GLU A C 1
ATOM 1612 O O . GLU A 1 201 ? 29.888 6.909 -31.582 1.00 70.69 201 GLU A O 1
ATOM 1617 N N . TYR A 1 202 ? 28.309 5.323 -31.345 1.00 86.50 202 TYR A N 1
ATOM 1618 C CA . TYR A 1 202 ? 29.074 4.277 -32.018 1.00 86.50 202 TYR A CA 1
ATOM 1619 C C . TYR A 1 202 ? 29.347 4.635 -33.483 1.00 86.50 202 TYR A C 1
ATOM 1621 O O . TYR A 1 202 ? 30.488 4.548 -33.931 1.00 86.50 202 TYR A O 1
ATOM 1629 N N . GLU A 1 203 ? 28.324 5.068 -34.230 1.00 86.44 203 GLU A N 1
ATOM 1630 C CA . GLU A 1 203 ? 28.478 5.510 -35.622 1.00 86.44 203 GLU A CA 1
ATOM 1631 C C . GLU A 1 203 ? 29.503 6.628 -35.756 1.00 86.44 203 GLU A C 1
ATOM 1633 O O . GLU A 1 203 ? 30.334 6.592 -36.664 1.00 86.44 203 GLU A O 1
ATOM 1638 N N . THR A 1 204 ? 29.464 7.591 -34.837 1.00 83.19 204 THR A N 1
ATOM 1639 C CA . THR A 1 204 ? 30.381 8.732 -34.840 1.00 83.19 204 THR A CA 1
ATOM 1640 C C . THR A 1 204 ? 31.814 8.282 -34.559 1.00 83.19 204 THR A C 1
ATOM 1642 O O . THR A 1 204 ? 32.732 8.655 -35.286 1.00 83.19 204 THR A O 1
ATOM 1645 N N . THR A 1 205 ? 32.004 7.441 -33.540 1.00 91.25 205 THR A N 1
ATOM 1646 C CA . THR A 1 205 ? 33.323 6.955 -33.104 1.00 91.25 205 THR A CA 1
ATOM 1647 C C . THR A 1 205 ? 33.966 5.997 -34.112 1.00 91.25 205 THR A C 1
ATOM 1649 O O . THR A 1 205 ? 35.184 5.999 -34.274 1.00 91.25 205 THR A O 1
ATOM 1652 N N . HIS A 1 206 ? 33.165 5.178 -34.798 1.00 92.50 206 HIS A N 1
ATOM 1653 C CA . HIS A 1 206 ? 33.646 4.102 -35.673 1.00 92.50 206 HIS A CA 1
ATOM 1654 C C . HIS A 1 206 ? 33.402 4.343 -37.169 1.00 92.50 206 HIS A C 1
ATOM 1656 O O . HIS A 1 206 ? 33.665 3.455 -37.979 1.00 92.50 206 HIS A O 1
ATOM 1662 N N . HIS A 1 207 ? 32.923 5.531 -37.551 1.00 92.69 207 HIS A N 1
ATOM 1663 C CA . HIS A 1 207 ? 32.563 5.883 -38.931 1.00 92.69 207 HIS A CA 1
ATOM 1664 C C . HIS A 1 207 ? 31.515 4.940 -39.556 1.00 92.69 207 HIS A C 1
ATOM 1666 O O . HIS A 1 207 ? 31.545 4.655 -40.755 1.00 92.69 207 HIS A O 1
ATOM 1672 N N . GLY A 1 208 ? 30.576 4.464 -38.734 1.00 90.56 208 GLY A N 1
ATOM 1673 C CA . GLY A 1 208 ? 29.439 3.641 -39.148 1.00 90.56 208 GLY A CA 1
ATOM 1674 C C . GLY A 1 208 ? 29.117 2.482 -38.202 1.00 90.56 208 GLY A C 1
ATOM 1675 O O . GLY A 1 208 ? 29.929 2.074 -37.372 1.00 90.56 208 GLY A O 1
ATOM 1676 N N . LEU A 1 209 ? 27.907 1.928 -38.338 1.00 92.75 209 LEU A N 1
ATOM 1677 C CA . LEU A 1 209 ? 27.503 0.709 -37.630 1.00 92.75 209 LEU A CA 1
ATOM 1678 C C . LEU A 1 209 ? 28.094 -0.547 -38.279 1.00 92.75 209 LEU A C 1
ATOM 1680 O O . LEU A 1 209 ? 28.332 -0.576 -39.491 1.00 92.75 209 LEU A O 1
ATOM 1684 N N . PRO A 1 210 ? 28.210 -1.650 -37.516 1.00 95.62 210 PRO A N 1
ATOM 1685 C CA . PRO A 1 210 ? 28.518 -2.952 -38.083 1.00 95.62 210 PRO A CA 1
ATOM 1686 C C . PRO A 1 210 ? 27.538 -3.304 -39.222 1.00 95.62 210 PRO A C 1
ATOM 1688 O O . PRO A 1 210 ? 26.321 -3.196 -39.026 1.00 95.62 210 PRO A O 1
ATOM 1691 N N . PRO A 1 211 ? 28.010 -3.790 -40.390 1.00 91.88 211 PRO A N 1
ATOM 1692 C CA . PRO A 1 211 ? 27.175 -3.945 -41.586 1.00 91.88 211 PRO A CA 1
ATOM 1693 C C . PRO A 1 211 ? 25.899 -4.773 -41.384 1.00 91.88 211 PRO A C 1
ATOM 1695 O O . PRO A 1 211 ? 24.853 -4.450 -41.942 1.00 91.88 211 PRO A O 1
ATOM 1698 N N . ARG A 1 212 ? 25.954 -5.823 -40.553 1.00 93.19 212 ARG A N 1
ATOM 1699 C CA . ARG A 1 212 ? 24.785 -6.666 -40.242 1.00 93.19 212 ARG A CA 1
ATOM 1700 C C . ARG A 1 212 ? 23.733 -5.936 -39.404 1.00 93.19 212 ARG A C 1
ATOM 1702 O O . ARG A 1 212 ? 22.546 -6.132 -39.635 1.00 93.19 212 ARG A O 1
ATOM 1709 N N . ILE A 1 213 ? 24.160 -5.090 -38.467 1.00 91.62 213 ILE A N 1
ATOM 1710 C CA . ILE A 1 213 ? 23.260 -4.273 -37.642 1.00 91.62 213 ILE A CA 1
ATOM 1711 C C . ILE A 1 213 ? 22.628 -3.178 -38.501 1.00 91.62 213 ILE A C 1
ATOM 1713 O O . ILE A 1 213 ? 21.414 -3.000 -38.471 1.00 91.62 213 ILE A O 1
ATOM 1717 N N . ALA A 1 214 ? 23.426 -2.519 -39.346 1.00 89.94 214 ALA A N 1
ATOM 1718 C CA . ALA A 1 214 ? 22.922 -1.531 -40.295 1.00 89.94 214 ALA A CA 1
ATOM 1719 C C . ALA A 1 214 ? 21.880 -2.132 -41.256 1.00 89.94 214 ALA A C 1
ATOM 1721 O O . ALA A 1 214 ? 20.842 -1.520 -41.496 1.00 89.94 214 ALA A O 1
ATOM 1722 N N . ALA A 1 215 ? 22.130 -3.334 -41.788 1.00 90.75 215 ALA A N 1
ATOM 1723 C CA . ALA A 1 215 ? 21.178 -4.035 -42.650 1.00 90.75 215 ALA A CA 1
ATOM 1724 C C . ALA A 1 215 ? 19.886 -4.412 -41.906 1.00 90.75 215 ALA A C 1
ATOM 1726 O O . ALA A 1 215 ? 18.797 -4.230 -42.444 1.00 90.75 215 ALA A O 1
ATOM 1727 N N . PHE A 1 216 ? 19.996 -4.892 -40.663 1.00 89.50 216 PHE A N 1
ATOM 1728 C CA . PHE A 1 216 ? 18.842 -5.218 -39.825 1.00 89.50 216 PHE A CA 1
ATOM 1729 C C . PHE A 1 216 ? 17.945 -3.996 -39.575 1.00 89.50 216 PHE A C 1
ATOM 1731 O O . PHE A 1 216 ? 16.739 -4.077 -39.789 1.00 89.50 216 PHE A O 1
ATOM 1738 N N . LEU A 1 217 ? 18.532 -2.857 -39.192 1.00 87.69 217 LEU A N 1
ATOM 1739 C CA . LEU A 1 217 ? 17.783 -1.629 -38.913 1.00 87.69 217 LEU A CA 1
ATOM 1740 C C . LEU A 1 217 ? 17.130 -1.035 -40.170 1.00 87.69 217 LEU A C 1
ATOM 1742 O O . LEU A 1 217 ? 15.999 -0.569 -40.097 1.00 87.69 217 LEU A O 1
ATOM 1746 N N . ARG A 1 218 ? 17.799 -1.085 -41.333 1.00 84.25 218 ARG A N 1
ATOM 1747 C CA . ARG A 1 218 ? 17.233 -0.591 -42.608 1.00 84.25 218 ARG A CA 1
ATOM 1748 C C . ARG A 1 218 ? 16.036 -1.398 -43.094 1.00 84.25 218 ARG A C 1
ATOM 1750 O O . ARG A 1 218 ? 15.159 -0.847 -43.747 1.00 84.25 218 ARG A O 1
ATOM 1757 N N . ASN A 1 219 ? 16.021 -2.694 -42.800 1.00 82.12 219 ASN A N 1
ATOM 1758 C CA . ASN A 1 219 ? 14.943 -3.588 -43.212 1.00 82.12 219 ASN A CA 1
ATOM 1759 C C . ASN A 1 219 ? 13.753 -3.561 -42.242 1.00 82.12 219 ASN A C 1
ATOM 1761 O O . ASN A 1 219 ? 12.773 -4.270 -42.465 1.00 82.12 219 ASN A O 1
ATOM 1765 N N . TRP A 1 220 ? 13.830 -2.768 -41.171 1.00 75.88 220 TRP A N 1
ATOM 1766 C CA . TRP A 1 220 ? 12.742 -2.596 -40.224 1.00 75.88 220 TRP A CA 1
ATOM 1767 C C . TRP A 1 220 ? 11.956 -1.317 -40.529 1.00 75.88 220 TRP A C 1
ATOM 1769 O O . TRP A 1 220 ? 12.492 -0.211 -40.511 1.00 75.88 220 TRP A O 1
ATOM 1779 N N . GLY A 1 221 ? 10.659 -1.473 -40.769 1.00 66.31 221 GLY A N 1
ATOM 1780 C CA . GLY A 1 221 ? 9.693 -0.386 -40.859 1.00 66.31 221 GLY A CA 1
ATOM 1781 C C . GLY A 1 221 ? 8.296 -0.931 -40.566 1.00 66.31 221 GLY A C 1
ATOM 1782 O O . GLY A 1 221 ? 8.036 -2.100 -40.865 1.00 66.31 221 GLY A O 1
ATOM 1783 N N . PRO A 1 222 ? 7.399 -0.145 -39.946 1.00 59.91 222 PRO A N 1
ATOM 1784 C CA . PRO A 1 222 ? 6.023 -0.578 -39.754 1.00 59.91 222 PRO A CA 1
ATOM 1785 C C . PRO A 1 222 ? 5.389 -0.846 -41.123 1.00 59.91 222 PRO A C 1
ATOM 1787 O O . PRO A 1 222 ? 5.487 -0.011 -42.025 1.00 59.91 222 PRO A O 1
ATOM 1790 N N . SER A 1 223 ? 4.759 -2.013 -41.286 1.00 57.75 223 SER A N 1
ATOM 1791 C CA . SER A 1 223 ? 3.949 -2.317 -42.465 1.00 57.75 223 SER A CA 1
ATOM 1792 C C . SER A 1 223 ? 2.949 -1.178 -42.665 1.00 57.75 223 SER A C 1
ATOM 1794 O O . SER A 1 223 ? 2.230 -0.834 -41.731 1.00 57.75 223 SER A O 1
ATOM 1796 N N . GLN A 1 224 ? 2.905 -0.582 -43.858 1.00 50.91 224 GLN A N 1
ATOM 1797 C CA . GLN A 1 224 ? 1.995 0.534 -44.163 1.00 50.91 224 GLN A CA 1
ATOM 1798 C C . GLN A 1 224 ? 0.505 0.139 -44.171 1.00 50.91 224 GLN A C 1
ATOM 1800 O O . GLN A 1 224 ? -0.343 0.971 -44.472 1.00 50.91 224 GLN A O 1
ATOM 1805 N N . GLU A 1 225 ? 0.171 -1.106 -43.836 1.00 49.47 225 GLU A N 1
ATOM 1806 C CA . GLU A 1 225 ? -1.207 -1.559 -43.671 1.00 49.47 225 GLU A CA 1
ATOM 1807 C C . GLU A 1 225 ? -1.673 -1.326 -42.228 1.00 49.47 225 GLU A C 1
ATOM 1809 O O . GLU A 1 225 ? -1.535 -2.193 -41.363 1.00 49.47 225 GLU A O 1
ATOM 1814 N N . LEU A 1 226 ? -2.220 -0.132 -41.987 1.00 40.31 226 LEU A N 1
ATOM 1815 C CA . LEU A 1 226 ? -3.128 0.183 -40.881 1.00 40.31 226 LEU A CA 1
ATOM 1816 C C . LEU A 1 226 ? -4.267 1.065 -41.394 1.00 40.31 226 LEU A C 1
ATOM 1818 O O . LEU A 1 226 ? -3.961 2.094 -42.037 1.00 40.31 226 LEU A O 1
#